Protein AF-A0A916C192-F1 (afdb_monomer_lite)

pLDDT: mean 82.51, std 23.06, range [23.23, 98.69]

Radius of gyration: 18.24 Å; chains: 1; bounding box: 46×50×48 Å

Foldseek 3Di:
DCPVVVVLCVLQVVQPDDDDDDDDDDDDDDDDADADDDPDPFDFSDKFWFKWKKKFKWWFQQVLVQVVCVLPLKHFDCDPRTKIKMWMKMWTADPNDIKIKTWIWTFIDNDPPDPHTAATETPAMEMCDPVVLVCCCPPVVARYDYWDWDFDLDAQTKTWTADPVGTAKIKTAFNPWDFPDKDKDKDKHKYWGDDPDSPSPDDTKIKIKMKIDTKGKTFGDPVGIDIDHHDDDPCCVSVSCVVRVIDTGMMITHRGMMMTIGGMD

Sequence (265 aa):
MPRAYQLCRLLLCHVARSQQVKVANSLNQDPTLDLPNPNVAAKFIVEVQPVKEVALVAEADLAYWQDRLKGARVFPYNQQGKAAIVISATDLRSLGRRTNEFTIGLVVCERPAADSPDAFYLVQAFNSSRLFAWIERIFFATPYSPGHICVDDRMPAQIQLADRAGTIFSVQMNTTATPTVSRDELWQGKIYLPRLTADSRKAQKYFVAKLGGRTDIYPYSPKNDTLQISARNGQPVFQWLLESKLVGKEWRVRSNAVHARSKSY

Secondary structure (DSSP, 8-state):
--HHHHHHHHHHHSS---------------SS-----------EEEEEEEEEEEEEEEEEEHHHHHHHTTTSSSEE--BTTEEEEEEEEEEEEETTEEEEEEEEEEEEESSTT-SS--EEEEEEEEES-HHHHHHIIIII---EEE-EEEEE-SSSPEEEEEETTEEEEEEE--TT---SEEEEEEEEEEEEPPPSS--TTSPPPEEEEEEEEEEEEEE--TTTSEEEE--BTTBHHHHHHHHTT-EEEEEEEEEEEEEEEEEE-

Structure (mmCIF, N/CA/C/O backbone):
data_AF-A0A916C192-F1
#
_entry.id   AF-A0A916C192-F1
#
loop_
_atom_site.group_PDB
_atom_site.id
_atom_site.type_symbol
_atom_site.label_atom_id
_atom_site.label_alt_id
_atom_site.label_comp_id
_atom_site.label_asym_id
_atom_site.label_entity_id
_atom_site.label_seq_id
_atom_site.pdbx_PDB_ins_code
_atom_site.Cartn_x
_atom_site.Cartn_y
_atom_site.Cartn_z
_atom_site.occupancy
_atom_site.B_iso_or_equiv
_atom_site.auth_seq_id
_atom_site.auth_comp_id
_atom_site.auth_asym_id
_atom_site.auth_atom_id
_atom_site.pdbx_PDB_model_num
ATOM 1 N N . MET A 1 1 ? 12.557 -27.270 -23.014 1.00 36.56 1 MET A N 1
ATOM 2 C CA . MET A 1 1 ? 12.214 -25.971 -22.384 1.00 36.56 1 MET A CA 1
ATOM 3 C C . MET A 1 1 ? 11.604 -24.868 -23.292 1.00 36.56 1 MET A C 1
ATOM 5 O O . MET A 1 1 ? 11.297 -23.823 -22.734 1.00 36.56 1 MET A O 1
ATOM 9 N N . PRO A 1 2 ? 11.300 -25.029 -24.607 1.00 32.06 2 PRO A N 1
ATOM 10 C CA . PRO A 1 2 ? 10.731 -23.921 -25.405 1.00 32.06 2 PRO A CA 1
ATOM 11 C C . PRO A 1 2 ? 9.190 -23.777 -25.352 1.00 32.06 2 PRO A C 1
ATOM 13 O O . PRO A 1 2 ? 8.663 -22.732 -25.726 1.00 32.06 2 PRO A O 1
ATOM 16 N N . ARG A 1 3 ? 8.437 -24.772 -24.847 1.00 26.92 3 ARG A N 1
ATOM 17 C CA . ARG A 1 3 ? 6.953 -24.733 -24.820 1.00 26.92 3 ARG A CA 1
ATOM 18 C C . ARG A 1 3 ? 6.351 -23.808 -23.747 1.00 26.92 3 ARG A C 1
ATOM 20 O O . ARG A 1 3 ? 5.316 -23.199 -23.993 1.00 26.92 3 ARG A O 1
ATOM 27 N N . ALA A 1 4 ? 7.017 -23.623 -22.602 1.00 29.52 4 ALA A N 1
ATOM 28 C CA . ALA A 1 4 ? 6.570 -22.675 -21.568 1.00 29.52 4 ALA A CA 1
ATOM 29 C C . ALA A 1 4 ? 6.722 -21.205 -22.016 1.00 29.52 4 ALA A C 1
ATOM 31 O O . ALA A 1 4 ? 5.919 -20.349 -21.651 1.00 29.52 4 ALA A O 1
ATOM 32 N N . TYR A 1 5 ? 7.710 -20.930 -22.875 1.00 28.00 5 TYR A N 1
ATOM 33 C CA . TYR A 1 5 ? 7.970 -19.598 -23.422 1.00 28.00 5 TYR A CA 1
ATOM 34 C C . TYR A 1 5 ? 6.882 -19.163 -24.420 1.00 28.00 5 TYR A C 1
ATOM 36 O O . TYR A 1 5 ? 6.477 -18.003 -24.419 1.00 28.00 5 TYR A O 1
ATOM 44 N N . GLN A 1 6 ? 6.349 -20.095 -25.224 1.00 26.34 6 GLN A N 1
ATOM 45 C CA . GLN A 1 6 ? 5.237 -19.815 -26.142 1.00 26.34 6 GLN A CA 1
ATOM 46 C C . GLN A 1 6 ? 3.892 -19.643 -25.424 1.00 26.34 6 GLN A C 1
ATOM 48 O O . GLN A 1 6 ? 3.121 -18.780 -25.833 1.00 26.34 6 GLN A O 1
ATOM 53 N N . LEU A 1 7 ? 3.630 -20.363 -24.324 1.00 27.09 7 LEU A N 1
ATOM 54 C CA . LEU A 1 7 ? 2.419 -20.139 -23.521 1.00 27.09 7 LEU A CA 1
ATOM 55 C C . LEU A 1 7 ? 2.438 -18.784 -22.795 1.00 27.09 7 LEU A C 1
ATOM 57 O O . LEU A 1 7 ? 1.425 -18.088 -22.799 1.00 27.09 7 LEU A O 1
ATOM 61 N N . CYS A 1 8 ? 3.584 -18.366 -22.238 1.00 27.28 8 CYS A N 1
ATOM 62 C CA . CYS A 1 8 ? 3.735 -17.019 -21.670 1.00 27.28 8 CYS A CA 1
ATOM 63 C C . CYS A 1 8 ? 3.556 -15.931 -22.737 1.00 27.28 8 CYS A C 1
ATOM 65 O O . CYS A 1 8 ? 2.885 -14.935 -22.485 1.00 27.28 8 CYS A O 1
ATOM 67 N N . ARG A 1 9 ? 4.088 -16.134 -23.952 1.00 25.95 9 ARG A N 1
ATOM 68 C CA . ARG A 1 9 ? 3.867 -15.211 -25.076 1.00 25.95 9 ARG A CA 1
ATOM 69 C C . ARG A 1 9 ? 2.411 -15.190 -25.538 1.00 25.95 9 ARG A C 1
ATOM 71 O O . ARG A 1 9 ? 1.916 -14.120 -25.840 1.00 25.95 9 ARG A O 1
ATOM 78 N N . LEU A 1 10 ? 1.702 -16.316 -25.567 1.00 26.48 10 LEU A N 1
ATOM 79 C CA . LEU A 1 10 ? 0.291 -16.361 -25.977 1.00 26.48 10 LEU A CA 1
ATOM 80 C C . LEU A 1 10 ? -0.644 -15.722 -24.937 1.00 26.48 10 LEU A C 1
ATOM 82 O O . LEU A 1 10 ? -1.574 -15.020 -25.323 1.00 26.48 10 LEU A O 1
ATOM 86 N N . LEU A 1 11 ? -0.346 -15.857 -23.640 1.00 28.64 11 LEU A N 1
ATOM 87 C CA . LEU A 1 11 ? -1.072 -15.167 -22.563 1.00 28.64 11 LEU A CA 1
ATOM 88 C C . LEU A 1 11 ? -0.772 -13.655 -22.498 1.00 28.64 11 LEU A C 1
ATOM 90 O O . LEU A 1 11 ? -1.641 -12.890 -22.092 1.00 28.64 11 LEU A O 1
ATOM 94 N N . LEU A 1 12 ? 0.414 -13.213 -22.941 1.00 28.27 12 LEU A N 1
ATOM 95 C CA . LEU A 1 12 ? 0.813 -11.794 -22.983 1.00 28.27 12 LEU A CA 1
ATOM 96 C C . LEU A 1 12 ? 0.564 -11.103 -24.343 1.00 28.27 12 LEU A C 1
ATOM 98 O O . LEU A 1 12 ? 0.486 -9.879 -24.389 1.00 28.27 12 LEU A O 1
ATOM 102 N N . CYS A 1 13 ? 0.416 -11.843 -25.450 1.00 23.72 13 CYS A N 1
ATOM 103 C CA . CYS A 1 13 ? 0.237 -11.281 -26.801 1.00 23.72 13 CYS A CA 1
ATOM 104 C C . CYS A 1 13 ? -1.210 -11.295 -27.324 1.00 23.72 13 CYS A C 1
ATOM 106 O O . CYS A 1 13 ? -1.461 -10.667 -28.348 1.00 23.72 13 CYS A O 1
ATOM 108 N N . HIS A 1 14 ? -2.173 -11.943 -26.659 1.00 23.64 14 HIS A N 1
ATOM 109 C CA . HIS A 1 14 ? -3.595 -11.874 -27.056 1.00 23.64 14 HIS A CA 1
ATOM 110 C C . HIS A 1 14 ? -4.401 -10.748 -26.379 1.00 23.64 14 HIS A C 1
ATOM 112 O O . HIS A 1 14 ? -5.594 -10.622 -26.629 1.00 23.64 14 HIS A O 1
ATOM 118 N N . VAL A 1 15 ? -3.758 -9.884 -25.585 1.00 27.84 15 VAL A N 1
ATOM 119 C CA . VAL A 1 15 ? -4.423 -8.798 -24.825 1.00 27.84 15 VAL A CA 1
ATOM 120 C C . VAL A 1 15 ? -4.201 -7.407 -25.450 1.00 27.84 15 VAL A C 1
ATOM 122 O O . VAL A 1 15 ? -4.614 -6.390 -24.911 1.00 27.84 15 VAL A O 1
ATOM 125 N N . ALA A 1 16 ? -3.605 -7.330 -26.642 1.00 25.06 16 ALA A N 1
ATOM 126 C CA . ALA A 1 16 ? -3.376 -6.064 -27.339 1.00 25.06 16 ALA A CA 1
ATOM 127 C C . ALA A 1 16 ? -4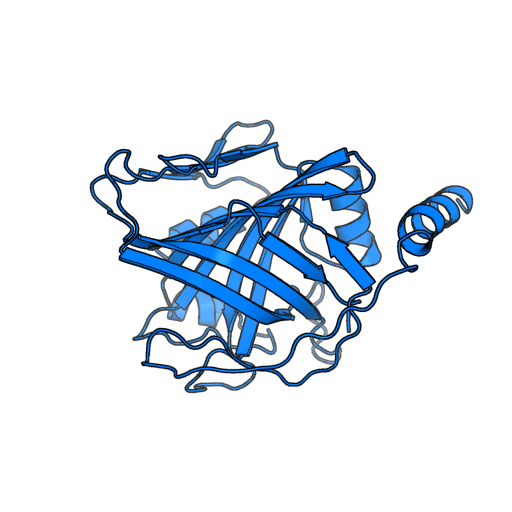.220 -5.944 -28.618 1.00 25.06 16 ALA A C 1
ATOM 129 O O . ALA A 1 16 ? -3.661 -5.888 -29.712 1.00 25.06 16 ALA A O 1
ATOM 130 N N . ARG A 1 17 ? -5.557 -5.887 -28.509 1.00 26.33 17 ARG A N 1
ATOM 131 C CA . ARG A 1 17 ? -6.423 -5.370 -29.589 1.00 26.33 17 ARG A CA 1
ATOM 132 C C . ARG A 1 17 ? -7.766 -4.835 -29.064 1.00 26.33 17 ARG A C 1
ATOM 134 O O . ARG A 1 17 ? -8.537 -5.580 -28.473 1.00 26.33 17 ARG A O 1
ATOM 141 N N . SER A 1 18 ? -8.041 -3.575 -29.432 1.00 23.23 18 SER A N 1
ATOM 142 C CA . SER A 1 18 ? -9.287 -2.794 -29.260 1.00 23.23 18 SER A CA 1
ATOM 143 C C . SER A 1 18 ? -9.544 -2.319 -27.812 1.00 23.23 18 SER A C 1
ATOM 145 O O . SER A 1 18 ? -9.363 -3.098 -26.895 1.00 23.23 18 SER A O 1
ATOM 147 N N . GLN A 1 19 ? -9.888 -1.067 -27.486 1.00 24.55 19 GLN A N 1
ATOM 148 C CA . GLN A 1 19 ? -10.481 0.056 -28.221 1.00 24.55 19 GLN A CA 1
ATOM 149 C C . GLN A 1 19 ? -9.965 1.398 -27.648 1.00 24.55 19 GLN A C 1
ATOM 151 O O . GLN A 1 19 ? -9.613 1.485 -26.476 1.00 24.55 19 GLN A O 1
ATOM 156 N N . GLN A 1 20 ? -9.916 2.445 -28.478 1.00 24.89 20 GLN A N 1
ATOM 157 C CA . GLN A 1 20 ? -9.688 3.835 -28.059 1.00 24.89 20 GLN A CA 1
ATOM 158 C C . GLN A 1 20 ? -11.032 4.513 -27.769 1.00 24.89 20 GLN A C 1
ATOM 160 O O . GLN A 1 20 ? -11.915 4.465 -28.621 1.00 24.89 20 GLN A O 1
ATOM 165 N N . VAL A 1 21 ? -11.148 5.233 -26.650 1.00 26.98 21 VAL A N 1
ATOM 166 C CA . VAL A 1 21 ? -12.161 6.286 -26.469 1.00 26.98 21 VAL A CA 1
ATOM 167 C C . VAL A 1 21 ? -11.485 7.513 -25.852 1.00 26.98 21 VAL A C 1
ATOM 169 O O . VAL A 1 21 ? -10.816 7.419 -24.826 1.00 26.98 21 VAL A O 1
ATOM 172 N N . LYS A 1 22 ? -11.617 8.658 -26.534 1.00 30.67 22 LYS A N 1
ATOM 173 C CA . LYS A 1 22 ? -11.206 9.995 -26.077 1.00 30.67 22 LYS A CA 1
ATOM 174 C C . LYS A 1 22 ? -12.264 10.549 -25.125 1.00 30.67 22 LYS A C 1
ATOM 176 O O . LYS A 1 22 ? -13.432 10.548 -25.498 1.00 30.67 22 LYS A O 1
ATOM 181 N N . VAL A 1 23 ? -11.858 11.136 -23.998 1.00 27.83 23 VAL A N 1
ATOM 182 C CA . VAL A 1 23 ? -12.689 12.099 -23.254 1.00 27.83 23 VAL A CA 1
ATOM 183 C C . VAL A 1 23 ? -11.811 13.257 -22.773 1.00 27.83 23 VAL A C 1
ATOM 185 O O . VAL A 1 23 ? -10.678 13.044 -22.347 1.00 27.83 23 VAL A O 1
ATOM 188 N N . ALA A 1 24 ? -12.327 14.477 -22.939 1.00 26.44 24 ALA A N 1
ATOM 189 C CA . ALA A 1 24 ? -11.680 15.758 -22.674 1.00 26.44 24 ALA A CA 1
ATOM 190 C C . ALA A 1 24 ? -12.107 16.371 -21.322 1.00 26.44 24 ALA A C 1
ATOM 192 O O . ALA A 1 24 ? -13.148 16.024 -20.771 1.00 26.44 24 ALA A O 1
ATOM 193 N N . ASN A 1 25 ? -11.264 17.289 -20.840 1.00 31.25 25 ASN A N 1
ATOM 194 C CA . ASN A 1 25 ? -11.232 17.977 -19.539 1.00 31.25 25 ASN A CA 1
ATOM 195 C C . ASN A 1 25 ? -12.465 18.826 -19.163 1.00 31.25 25 ASN A C 1
ATOM 197 O O . ASN A 1 25 ? -13.019 19.517 -2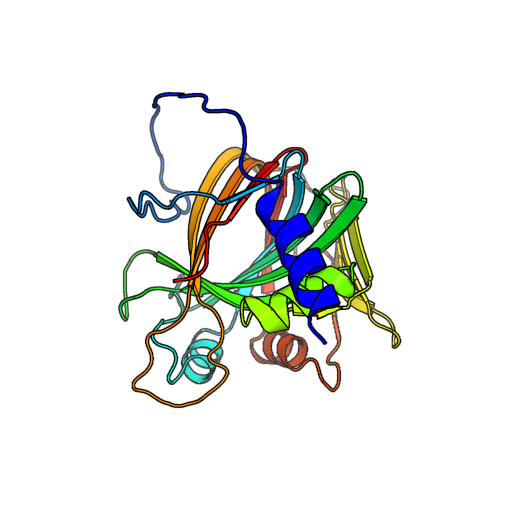0.013 1.00 31.25 25 ASN A O 1
ATOM 201 N N . SER A 1 26 ? -12.752 18.954 -17.857 1.00 30.38 26 SER A N 1
ATOM 202 C CA . SER A 1 26 ? -12.427 20.138 -17.012 1.00 30.38 26 SER A CA 1
ATOM 203 C C . SER A 1 26 ? -13.267 20.171 -15.718 1.00 30.38 26 SER A C 1
ATOM 205 O O . SER A 1 26 ? -14.437 19.807 -15.772 1.00 30.38 26 SER A O 1
ATOM 207 N N . LEU A 1 27 ? -12.6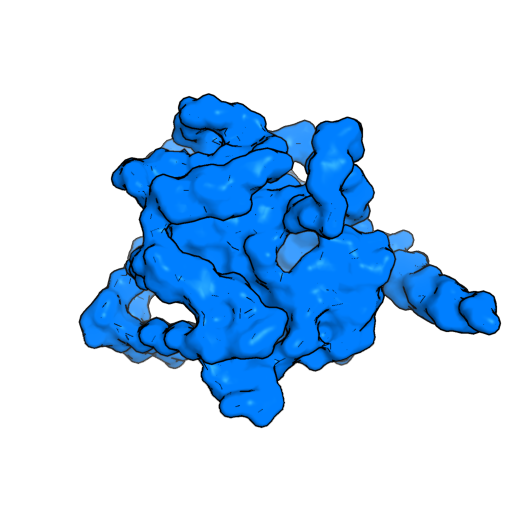79 20.603 -14.583 1.00 29.78 27 LEU A N 1
ATOM 208 C CA . LEU A 1 27 ? -13.206 21.622 -13.639 1.00 29.78 27 LEU A CA 1
ATOM 209 C C . LEU A 1 27 ? -12.435 21.656 -12.291 1.00 29.78 27 LEU A C 1
ATOM 211 O O . LEU A 1 27 ? -12.241 20.627 -11.657 1.00 29.78 27 LEU A O 1
ATOM 215 N N . ASN A 1 28 ? -12.027 22.881 -11.919 1.00 31.45 28 ASN A N 1
ATOM 216 C CA . ASN A 1 28 ? -11.707 23.503 -10.614 1.00 31.45 28 ASN A CA 1
ATOM 217 C C . ASN A 1 28 ? -11.227 22.645 -9.421 1.00 31.45 28 ASN A C 1
ATOM 219 O O . ASN A 1 28 ? -11.969 21.820 -8.897 1.00 31.45 28 ASN A O 1
ATOM 223 N N . GLN A 1 29 ? -10.021 22.955 -8.917 1.00 33.81 29 GLN A N 1
ATOM 224 C CA . GLN A 1 29 ? -9.380 22.299 -7.770 1.00 33.81 29 GLN A CA 1
ATOM 225 C C . GLN A 1 29 ? -9.192 23.239 -6.567 1.00 33.81 29 GLN A C 1
ATOM 227 O O . GLN A 1 29 ? -8.770 24.385 -6.713 1.00 33.81 29 GLN A O 1
ATOM 232 N N . ASP A 1 30 ? -9.487 22.679 -5.394 1.00 32.62 30 ASP A N 1
ATOM 233 C CA . ASP A 1 30 ? -9.289 23.172 -4.023 1.00 32.62 30 ASP A CA 1
ATOM 234 C C . ASP A 1 30 ? -8.301 22.183 -3.336 1.00 32.62 30 ASP A C 1
ATOM 236 O O . ASP A 1 30 ? -8.321 20.992 -3.681 1.00 32.62 30 ASP A O 1
ATOM 240 N N . PRO A 1 31 ? -7.398 22.583 -2.416 1.00 41.84 31 PRO A N 1
ATOM 241 C CA . PRO A 1 31 ? -6.171 21.837 -2.149 1.00 41.84 31 PRO A CA 1
ATOM 242 C C . PRO A 1 31 ? -6.386 20.699 -1.137 1.00 41.84 31 PRO A C 1
ATOM 244 O O . PRO A 1 31 ? -6.351 20.899 0.074 1.00 41.84 31 PRO A O 1
ATOM 247 N N . THR A 1 32 ? -6.544 19.467 -1.632 1.00 36.00 32 THR A N 1
ATOM 248 C CA . THR A 1 32 ? -6.409 18.226 -0.843 1.00 36.00 32 THR A CA 1
ATOM 249 C C . THR A 1 32 ? -5.665 17.158 -1.652 1.00 36.00 32 THR A C 1
ATOM 251 O O . THR A 1 32 ? -6.257 16.509 -2.508 1.00 36.00 32 THR A O 1
ATOM 254 N N . LEU A 1 33 ? -4.363 16.988 -1.362 1.00 41.69 33 LEU A N 1
ATOM 255 C CA . LEU A 1 33 ? -3.445 15.993 -1.950 1.00 41.69 33 LEU A CA 1
ATOM 256 C C . LEU A 1 33 ? -3.667 15.767 -3.457 1.00 41.69 33 LEU A C 1
ATOM 258 O O . LEU A 1 33 ? -4.094 14.692 -3.883 1.00 41.69 33 LEU A O 1
ATOM 262 N N . ASP A 1 34 ? -3.345 16.786 -4.255 1.00 39.81 34 ASP A N 1
ATOM 263 C CA . ASP A 1 34 ? -3.154 16.615 -5.692 1.00 39.81 34 ASP A CA 1
ATOM 264 C C . ASP A 1 34 ? -1.997 15.644 -5.920 1.00 39.81 34 ASP A C 1
ATOM 266 O O . ASP A 1 34 ? -0.826 15.929 -5.656 1.00 39.81 34 ASP A O 1
ATOM 270 N N . LEU A 1 35 ? -2.354 14.445 -6.369 1.00 46.50 35 LEU A N 1
ATOM 271 C CA . LEU A 1 35 ? -1.389 13.460 -6.817 1.00 46.50 35 LEU A CA 1
ATOM 272 C C . LEU A 1 35 ? -0.698 13.992 -8.088 1.00 46.50 35 LEU A C 1
ATOM 274 O O . LEU A 1 35 ? -1.345 14.647 -8.908 1.00 46.50 35 LEU A O 1
ATOM 278 N N . PRO A 1 36 ? 0.602 13.718 -8.277 1.00 44.38 36 PRO A N 1
ATOM 279 C CA . PRO A 1 36 ? 1.382 14.262 -9.384 1.00 44.38 36 PRO A CA 1
ATOM 280 C C . PRO A 1 36 ? 0.758 13.946 -10.740 1.00 44.38 36 PRO A C 1
ATOM 282 O O . PRO A 1 36 ? 0.280 12.838 -10.979 1.00 44.38 36 PRO A O 1
ATOM 285 N N . ASN A 1 37 ? 0.858 14.908 -11.657 1.00 51.78 37 ASN A N 1
ATOM 286 C CA . ASN A 1 37 ? 0.567 14.734 -13.075 1.00 51.78 37 ASN A CA 1
ATOM 287 C C . ASN A 1 37 ? 1.882 14.546 -13.858 1.00 51.78 37 ASN A C 1
ATOM 289 O O . ASN A 1 37 ? 2.487 15.538 -14.277 1.00 51.78 37 ASN A O 1
ATOM 293 N N . PRO A 1 38 ? 2.372 13.310 -14.087 1.00 49.06 38 PRO A N 1
ATOM 294 C CA . PRO A 1 38 ? 3.482 13.094 -14.989 1.00 49.06 38 PRO A CA 1
ATOM 295 C C . PRO A 1 38 ? 2.921 12.865 -16.390 1.00 49.06 38 PRO A C 1
ATOM 297 O O . PRO A 1 38 ? 2.367 11.810 -16.711 1.00 49.06 38 PRO A O 1
ATOM 300 N N . ASN A 1 39 ? 3.134 13.861 -17.244 1.00 49.44 39 ASN A N 1
ATOM 301 C CA . ASN A 1 39 ? 2.879 13.867 -18.682 1.00 49.44 39 ASN A CA 1
ATOM 302 C C . ASN A 1 39 ? 3.821 12.884 -19.426 1.00 49.44 39 ASN A C 1
ATOM 304 O O . ASN A 1 39 ? 4.538 13.241 -20.357 1.00 49.44 39 ASN A O 1
ATOM 308 N N . VAL A 1 40 ? 3.880 11.629 -18.976 1.00 56.00 40 VAL A N 1
ATOM 309 C CA . VAL A 1 40 ? 4.509 10.522 -19.690 1.00 56.00 40 VAL A CA 1
ATOM 310 C C . VAL A 1 40 ? 3.396 9.858 -20.482 1.00 56.00 40 VAL A C 1
ATOM 312 O O . VAL A 1 40 ? 2.536 9.192 -19.907 1.00 56.00 40 VAL A O 1
ATOM 315 N N . ALA A 1 41 ? 3.417 10.014 -21.806 1.00 70.94 41 ALA A N 1
ATOM 316 C CA . ALA A 1 41 ? 2.552 9.274 -22.722 1.00 70.94 41 ALA A CA 1
ATOM 317 C C . ALA A 1 41 ? 2.956 7.784 -22.747 1.00 70.94 41 ALA A C 1
ATOM 319 O O . ALA A 1 41 ? 3.467 7.259 -23.737 1.00 70.94 41 ALA A O 1
ATOM 320 N N . ALA A 1 42 ? 2.798 7.094 -21.618 1.00 82.75 42 ALA A N 1
ATOM 321 C CA . ALA A 1 42 ? 3.059 5.675 -21.508 1.00 82.75 42 ALA A CA 1
ATOM 322 C C . ALA A 1 42 ? 1.934 4.909 -22.206 1.00 82.75 42 ALA A C 1
ATOM 324 O O . ALA A 1 42 ? 0.753 5.084 -21.911 1.00 82.75 42 ALA A O 1
ATOM 325 N N . LYS A 1 43 ? 2.299 4.005 -23.117 1.00 89.19 43 LYS A N 1
ATOM 326 C CA . LYS A 1 43 ? 1.338 3.056 -23.676 1.00 89.19 43 LYS A CA 1
ATOM 327 C C . LYS A 1 43 ? 1.002 2.002 -22.620 1.00 89.19 43 LYS A C 1
ATOM 329 O O . LYS A 1 43 ? 1.868 1.206 -22.244 1.00 89.19 43 LYS A O 1
ATOM 334 N N . PHE A 1 44 ? -0.251 1.978 -22.178 1.00 87.81 44 PHE A N 1
ATOM 335 C CA . PHE A 1 44 ? -0.781 0.903 -21.346 1.00 87.81 44 PHE A CA 1
ATOM 336 C C . PHE A 1 44 ? -0.954 -0.356 -22.197 1.00 87.81 44 PHE A C 1
ATOM 338 O O . PHE A 1 44 ? -1.552 -0.321 -23.272 1.00 87.81 44 PHE A O 1
ATOM 345 N N . ILE A 1 45 ? -0.346 -1.452 -21.750 1.00 87.56 45 ILE A N 1
ATOM 346 C CA . ILE A 1 45 ? -0.379 -2.750 -22.446 1.00 87.56 45 ILE A CA 1
ATOM 347 C C . ILE A 1 45 ? -1.352 -3.724 -21.784 1.00 87.56 45 ILE A C 1
ATOM 349 O O . ILE A 1 45 ? -1.702 -4.736 -22.381 1.00 87.56 45 ILE A O 1
ATOM 353 N N . VAL A 1 46 ? -1.764 -3.411 -20.557 1.00 86.75 46 VAL A N 1
ATOM 354 C CA . VAL A 1 46 ? -2.780 -4.120 -19.792 1.00 86.75 46 VAL A CA 1
ATOM 355 C C . VAL A 1 46 ? -3.718 -3.069 -19.223 1.00 86.75 46 VAL A C 1
ATOM 357 O O . VAL A 1 46 ? -3.259 -2.107 -18.608 1.00 86.75 46 VAL A O 1
ATOM 360 N N . GLU A 1 47 ? -5.013 -3.269 -19.418 1.00 90.62 47 GLU A N 1
ATOM 361 C CA . GLU A 1 47 ? -6.082 -2.526 -18.762 1.00 90.62 47 GLU A CA 1
ATOM 362 C C . GLU A 1 47 ? -7.123 -3.540 -18.284 1.00 90.62 47 GLU A C 1
ATOM 364 O O . GLU A 1 47 ? -7.452 -4.486 -19.003 1.00 90.62 47 GLU A O 1
ATOM 369 N N . VAL A 1 48 ? -7.582 -3.384 -17.047 1.00 90.19 48 VAL A N 1
ATOM 370 C CA . VAL A 1 48 ? -8.549 -4.267 -16.404 1.00 90.19 48 VAL A CA 1
ATOM 371 C C . VAL A 1 48 ? -9.662 -3.419 -15.810 1.00 90.19 48 VAL A C 1
ATOM 373 O O . VAL A 1 48 ? -9.407 -2.444 -15.103 1.00 90.19 48 VAL A O 1
ATOM 376 N N . GLN A 1 49 ? -10.894 -3.818 -16.108 1.00 92.75 49 GLN A N 1
ATOM 377 C CA . GLN A 1 49 ? -12.118 -3.258 -15.557 1.00 92.75 49 GLN A CA 1
ATOM 378 C C . GLN A 1 49 ? -13.250 -4.304 -15.642 1.00 92.75 49 GLN A C 1
ATOM 380 O O . GLN A 1 49 ? -13.270 -5.093 -16.593 1.00 92.75 49 GLN A O 1
ATOM 385 N N . PRO A 1 50 ? -14.187 -4.331 -14.680 1.00 94.31 50 PRO A N 1
ATOM 386 C CA . PRO A 1 50 ? -14.171 -3.541 -13.450 1.00 94.31 50 PRO A CA 1
ATOM 387 C C . PRO A 1 50 ? -13.135 -4.074 -12.445 1.00 94.31 50 PRO A C 1
ATOM 389 O O . PRO A 1 50 ? -12.834 -5.272 -12.419 1.00 94.31 50 PRO A O 1
ATOM 392 N N . VAL A 1 51 ? -12.603 -3.182 -11.612 1.00 95.00 51 VAL A N 1
ATOM 393 C CA . VAL A 1 51 ? -11.750 -3.512 -10.462 1.00 95.00 51 VAL A CA 1
ATOM 394 C C . VAL A 1 51 ? -12.416 -2.998 -9.197 1.00 95.00 51 VAL A C 1
ATOM 396 O O . VAL A 1 51 ? -12.800 -1.834 -9.132 1.00 95.00 51 VAL A O 1
ATOM 399 N N . LYS A 1 52 ? -12.534 -3.851 -8.184 1.00 97.75 52 LYS A N 1
ATOM 400 C CA . LYS A 1 52 ? -12.842 -3.398 -6.826 1.00 97.75 52 LYS A CA 1
ATOM 401 C C . LYS A 1 52 ? -11.538 -3.166 -6.095 1.00 97.75 52 LYS A C 1
ATOM 403 O O . LYS A 1 52 ? -10.634 -3.993 -6.200 1.00 97.75 52 LYS A O 1
ATOM 408 N N . GLU A 1 53 ? -11.448 -2.088 -5.344 1.00 97.94 53 GLU A N 1
ATOM 409 C CA . GLU A 1 53 ? -10.291 -1.765 -4.527 1.00 97.94 53 GLU A CA 1
ATOM 410 C C . GLU A 1 53 ? -10.730 -1.296 -3.145 1.00 97.94 53 GLU A C 1
ATOM 412 O O . GLU A 1 53 ? -11.631 -0.467 -3.004 1.00 97.94 53 GLU A O 1
ATOM 417 N N . VAL A 1 54 ? -10.020 -1.793 -2.138 1.00 98.56 54 VAL A N 1
ATOM 418 C CA . VAL A 1 54 ? -9.976 -1.200 -0.807 1.00 98.56 54 VAL A CA 1
ATOM 419 C C . VAL A 1 54 ? -8.525 -0.860 -0.515 1.00 98.56 54 VAL A C 1
ATOM 421 O O . VAL A 1 54 ? -7.650 -1.722 -0.615 1.00 98.56 54 VAL A O 1
ATOM 424 N N . ALA A 1 55 ? -8.265 0.391 -0.154 1.00 98.50 55 ALA A N 1
ATOM 425 C CA . ALA A 1 55 ? -6.942 0.856 0.220 1.00 98.50 55 ALA A CA 1
ATOM 426 C C . ALA A 1 55 ? -6.961 1.539 1.587 1.00 98.50 55 ALA A C 1
ATOM 428 O O . ALA A 1 55 ? -7.871 2.302 1.904 1.00 98.50 55 ALA A O 1
ATOM 429 N N . LEU A 1 56 ? -5.917 1.285 2.370 1.00 98.56 56 LEU A N 1
ATOM 430 C CA . LEU A 1 56 ? -5.570 2.029 3.570 1.00 98.56 56 LEU A CA 1
ATOM 431 C C . LEU A 1 56 ? -4.391 2.945 3.238 1.00 98.56 56 LEU A C 1
ATOM 433 O O . LEU A 1 56 ? -3.294 2.470 2.929 1.00 98.56 56 LEU A O 1
ATOM 437 N N . VAL A 1 57 ? -4.606 4.254 3.332 1.00 98.25 57 VAL A N 1
ATOM 438 C CA . VAL A 1 57 ? -3.520 5.233 3.384 1.00 98.25 57 VAL A CA 1
ATOM 439 C C . VAL A 1 57 ? -3.076 5.343 4.837 1.00 98.25 57 VAL A C 1
ATOM 441 O O . VAL A 1 57 ? -3.896 5.470 5.749 1.00 98.25 57 VAL A O 1
ATOM 444 N N . ALA A 1 58 ? -1.773 5.273 5.057 1.00 98.12 58 ALA A N 1
ATOM 445 C CA . ALA A 1 58 ? -1.163 5.237 6.371 1.00 98.12 58 ALA A CA 1
ATOM 446 C C . ALA A 1 58 ? 0.087 6.118 6.424 1.00 98.12 58 ALA A C 1
ATOM 448 O O . ALA A 1 58 ? 0.738 6.385 5.415 1.00 98.12 58 ALA A O 1
ATOM 449 N N . GLU A 1 59 ? 0.439 6.538 7.630 1.00 98.38 59 GLU A N 1
ATOM 450 C CA . GLU A 1 59 ? 1.683 7.232 7.940 1.00 98.38 59 GLU A CA 1
ATOM 451 C C . GLU A 1 59 ? 2.655 6.290 8.649 1.00 98.38 59 GLU A C 1
ATOM 453 O O . GLU A 1 59 ? 2.253 5.367 9.361 1.00 98.38 59 GLU A O 1
ATOM 458 N N . ALA A 1 60 ? 3.947 6.540 8.469 1.00 98.56 60 ALA A N 1
ATOM 459 C CA . ALA A 1 60 ? 5.026 5.794 9.099 1.00 98.56 60 ALA A CA 1
ATOM 460 C C . ALA A 1 60 ? 6.225 6.698 9.427 1.00 98.56 60 ALA A C 1
ATOM 462 O O . ALA A 1 60 ? 6.295 7.866 9.028 1.00 98.56 60 ALA A O 1
ATOM 463 N N . ASP A 1 61 ? 7.183 6.153 10.171 1.00 98.69 61 ASP A N 1
ATOM 464 C CA . ASP A 1 61 ? 8.429 6.818 10.537 1.00 98.69 61 ASP A CA 1
ATOM 465 C C . ASP A 1 61 ? 9.275 7.152 9.298 1.00 98.69 61 ASP A C 1
ATOM 467 O O . ASP A 1 61 ? 9.732 6.270 8.569 1.00 98.69 61 ASP A O 1
ATOM 471 N N . LEU A 1 62 ? 9.477 8.448 9.051 1.00 98.19 62 LEU A N 1
ATOM 472 C CA . LEU A 1 62 ? 10.197 8.923 7.874 1.00 98.19 62 LEU A CA 1
ATOM 473 C C . LEU A 1 62 ? 11.667 8.484 7.873 1.00 98.19 62 LEU A C 1
ATOM 475 O O . LEU A 1 62 ? 12.169 8.050 6.836 1.00 98.19 62 LEU A O 1
ATOM 479 N N . ALA A 1 63 ? 12.350 8.572 9.017 1.00 98.25 63 ALA A N 1
ATOM 480 C CA . ALA A 1 63 ? 13.772 8.258 9.123 1.00 98.25 63 ALA A CA 1
ATOM 481 C C . ALA A 1 63 ? 14.034 6.768 8.861 1.00 98.25 63 ALA A C 1
ATOM 483 O O . ALA A 1 63 ? 14.979 6.421 8.149 1.00 98.25 63 ALA A O 1
ATOM 484 N N . TYR A 1 64 ? 13.151 5.895 9.352 1.00 98.44 64 TYR A N 1
ATOM 485 C CA . TYR A 1 64 ? 13.181 4.464 9.060 1.00 98.44 64 TYR A CA 1
ATOM 486 C C . TYR A 1 64 ? 13.139 4.195 7.550 1.00 98.44 64 TYR A C 1
ATOM 488 O O . TYR A 1 64 ? 13.963 3.450 7.015 1.00 98.44 64 TYR A O 1
ATOM 496 N N . TRP A 1 65 ? 12.203 4.826 6.833 1.00 97.81 65 TRP A N 1
ATOM 497 C CA . TRP A 1 65 ? 12.066 4.625 5.388 1.00 97.81 65 TRP A CA 1
ATOM 498 C C . TRP A 1 65 ? 13.180 5.285 4.576 1.00 97.81 65 TRP A C 1
ATOM 500 O O . TRP A 1 65 ? 13.571 4.745 3.541 1.00 97.81 65 TRP A O 1
ATOM 510 N N . GLN A 1 66 ? 13.736 6.404 5.044 1.00 97.06 66 GLN A N 1
ATOM 511 C CA . GLN A 1 66 ? 14.924 7.012 4.441 1.00 97.06 66 GLN A CA 1
ATOM 512 C C . GLN A 1 66 ? 16.129 6.077 4.538 1.00 97.06 66 GLN A C 1
ATOM 514 O O . GLN A 1 66 ? 16.834 5.894 3.547 1.00 97.06 66 GLN A O 1
ATOM 519 N N . ASP A 1 67 ? 16.341 5.451 5.698 1.00 96.75 67 ASP A N 1
ATOM 520 C CA . ASP A 1 67 ? 17.394 4.454 5.882 1.00 96.75 67 ASP A CA 1
ATOM 521 C C . ASP A 1 67 ? 17.175 3.227 4.986 1.00 96.75 67 ASP A C 1
ATOM 523 O O . ASP A 1 67 ? 18.081 2.816 4.261 1.00 96.75 67 ASP A O 1
ATOM 527 N N . ARG A 1 68 ? 15.944 2.702 4.939 1.00 94.88 68 ARG A N 1
ATOM 528 C CA . ARG A 1 68 ? 15.583 1.552 4.092 1.00 94.88 68 ARG A CA 1
ATOM 529 C C . ARG A 1 68 ? 15.755 1.808 2.600 1.00 94.88 68 ARG A C 1
ATOM 531 O O . ARG A 1 68 ? 16.112 0.884 1.871 1.00 94.88 68 ARG A O 1
ATOM 538 N N . LEU A 1 69 ? 15.493 3.029 2.140 1.00 93.56 69 LEU A N 1
ATOM 539 C CA . LEU A 1 69 ? 15.690 3.419 0.746 1.00 93.56 69 LEU A CA 1
ATOM 540 C C . LEU A 1 69 ? 17.114 3.904 0.443 1.00 93.56 69 LEU A C 1
ATOM 542 O O . LEU A 1 69 ? 17.373 4.322 -0.687 1.00 93.56 69 LEU A O 1
ATOM 546 N N . LYS A 1 70 ? 18.076 3.806 1.374 1.00 90.69 70 LYS A N 1
ATOM 547 C CA . LYS A 1 70 ? 19.485 4.091 1.060 1.00 90.69 70 LYS A CA 1
ATOM 548 C C . LYS A 1 70 ? 19.946 3.238 -0.125 1.00 90.69 70 LYS A C 1
ATOM 550 O O . LYS A 1 70 ? 19.894 2.012 -0.105 1.00 90.69 70 LYS A O 1
ATOM 555 N N . GLY A 1 71 ? 20.405 3.904 -1.182 1.00 85.69 71 GLY A N 1
ATOM 556 C CA . GLY A 1 71 ? 20.847 3.258 -2.422 1.00 85.69 71 GLY A CA 1
ATOM 557 C C . GLY A 1 71 ? 19.733 2.967 -3.436 1.00 85.69 71 GLY A C 1
ATOM 558 O O . GLY A 1 71 ? 20.035 2.594 -4.577 1.00 85.69 71 GLY A O 1
ATOM 559 N N . ALA A 1 72 ? 18.465 3.185 -3.075 1.00 86.81 72 ALA A N 1
ATOM 560 C CA . ALA A 1 72 ? 17.412 3.405 -4.055 1.00 86.81 72 ALA A CA 1
ATOM 561 C C . ALA A 1 72 ? 17.602 4.797 -4.682 1.00 86.81 72 ALA A C 1
ATOM 563 O O . ALA A 1 72 ? 18.088 5.727 -4.043 1.00 86.81 72 ALA A O 1
ATOM 564 N N . ARG A 1 73 ? 17.238 4.955 -5.958 1.00 89.56 73 ARG A N 1
ATOM 565 C CA . ARG A 1 73 ? 17.298 6.257 -6.656 1.00 89.56 73 ARG A CA 1
ATOM 566 C C . ARG A 1 73 ? 15.998 7.056 -6.495 1.00 89.56 73 ARG A C 1
ATOM 568 O O . ARG A 1 73 ? 15.572 7.728 -7.426 1.00 89.56 73 ARG A O 1
ATOM 575 N N . VAL A 1 74 ? 15.346 6.890 -5.350 1.00 93.31 74 VAL A N 1
ATOM 576 C CA . VAL A 1 74 ? 14.087 7.531 -4.966 1.00 93.31 74 VAL A CA 1
ATOM 577 C C . VAL A 1 74 ? 14.135 7.838 -3.477 1.00 93.31 74 VAL A C 1
ATOM 579 O O . VAL A 1 74 ? 14.832 7.157 -2.724 1.00 93.31 74 VAL A O 1
ATOM 582 N N . PHE A 1 75 ? 13.383 8.846 -3.058 1.00 95.69 75 PHE A N 1
ATOM 583 C CA . PHE A 1 75 ? 13.393 9.359 -1.692 1.00 95.69 75 PHE A CA 1
ATOM 584 C C . PHE A 1 75 ? 11.976 9.291 -1.124 1.00 95.69 75 PHE A C 1
ATOM 586 O O . PHE A 1 75 ? 11.053 9.662 -1.846 1.00 95.69 75 PHE A O 1
ATOM 593 N N . PRO A 1 76 ? 11.758 8.837 0.124 1.00 96.31 76 PRO A N 1
ATOM 594 C CA . PRO A 1 76 ? 10.434 8.924 0.736 1.00 96.31 76 PRO A CA 1
ATOM 595 C C . PRO A 1 76 ? 9.912 10.364 0.687 1.00 96.31 76 PRO A C 1
ATOM 597 O O . PRO A 1 76 ? 10.647 11.292 1.036 1.00 96.31 76 PRO A O 1
ATOM 600 N N . TYR A 1 77 ? 8.660 10.546 0.267 1.00 94.75 77 TYR A N 1
ATOM 601 C CA . TYR A 1 77 ? 8.018 11.856 0.335 1.00 94.75 77 TYR A CA 1
ATOM 602 C C . TYR A 1 77 ? 7.820 12.248 1.802 1.00 94.75 77 TYR A C 1
ATOM 604 O O . TYR A 1 77 ? 7.334 11.449 2.606 1.00 94.75 77 TYR A O 1
ATOM 612 N N . ASN A 1 78 ? 8.221 13.471 2.149 1.00 95.69 78 ASN A N 1
ATOM 613 C CA . ASN A 1 78 ? 8.087 14.001 3.497 1.00 95.69 78 ASN A CA 1
ATOM 614 C C . ASN A 1 78 ? 6.719 14.669 3.661 1.00 95.69 78 ASN A C 1
ATOM 616 O O . ASN A 1 78 ? 6.569 15.873 3.455 1.00 95.69 78 ASN A O 1
ATOM 620 N N . GLN A 1 79 ? 5.725 13.888 4.069 1.00 92.38 79 GLN A N 1
ATOM 621 C CA . GLN A 1 79 ? 4.411 14.406 4.408 1.00 92.38 79 GLN A CA 1
ATOM 622 C C . GLN A 1 79 ? 4.408 14.825 5.880 1.00 92.38 79 GLN A C 1
ATOM 624 O O . GLN A 1 79 ? 4.179 14.009 6.769 1.00 92.38 79 GLN A O 1
ATOM 629 N N . GLN A 1 80 ? 4.704 16.102 6.144 1.00 94.31 80 GLN A N 1
ATOM 630 C CA . GLN A 1 80 ? 4.661 16.693 7.494 1.00 94.31 80 GLN A CA 1
ATOM 631 C C . GLN A 1 80 ? 5.502 15.926 8.540 1.00 94.31 80 GLN A C 1
ATOM 633 O O . GLN A 1 80 ? 5.085 15.706 9.675 1.00 94.31 80 GLN A O 1
ATOM 638 N N . GLY A 1 81 ? 6.701 15.489 8.159 1.00 96.12 81 GLY A N 1
ATOM 639 C CA . GLY A 1 81 ? 7.609 14.717 9.012 1.00 96.12 81 GLY A CA 1
ATOM 640 C C . GLY A 1 81 ? 7.343 13.209 9.024 1.00 96.12 81 GLY A C 1
ATOM 641 O O . GLY A 1 81 ? 7.984 12.488 9.792 1.00 96.12 81 GLY A O 1
ATOM 642 N N . LYS A 1 82 ? 6.415 12.712 8.198 1.00 97.75 82 LYS A N 1
ATOM 643 C CA . LYS A 1 82 ? 6.063 11.292 8.077 1.00 97.75 82 LYS A CA 1
ATOM 644 C C . LYS A 1 82 ? 6.277 10.780 6.659 1.00 97.75 82 LYS A C 1
ATOM 646 O O . LYS A 1 82 ? 6.179 11.523 5.687 1.00 97.75 82 LYS A O 1
ATOM 651 N N . ALA A 1 83 ? 6.560 9.486 6.557 1.00 97.44 83 ALA A N 1
ATOM 652 C CA . ALA A 1 83 ? 6.455 8.763 5.300 1.00 97.44 83 ALA A CA 1
ATOM 653 C C . ALA A 1 83 ? 4.991 8.373 5.065 1.00 97.44 83 ALA A C 1
ATOM 655 O O . ALA A 1 83 ? 4.311 7.962 6.005 1.00 97.44 83 ALA A O 1
ATOM 656 N N . ALA A 1 84 ? 4.528 8.456 3.820 1.00 96.94 84 ALA A N 1
ATOM 657 C CA . ALA A 1 84 ? 3.186 8.030 3.436 1.00 96.94 84 ALA A CA 1
ATOM 658 C C . ALA A 1 84 ? 3.221 6.661 2.748 1.00 96.94 84 ALA A C 1
ATOM 660 O O . ALA A 1 84 ? 3.986 6.438 1.807 1.00 96.94 84 ALA A O 1
ATOM 661 N N . ILE A 1 85 ? 2.385 5.741 3.218 1.00 97.94 85 ILE A N 1
ATOM 662 C CA . ILE A 1 85 ? 2.272 4.367 2.728 1.00 97.94 85 ILE A CA 1
ATOM 663 C C . ILE A 1 85 ? 0.844 4.131 2.254 1.00 97.94 85 ILE A C 1
ATOM 665 O O . ILE A 1 85 ? -0.115 4.535 2.905 1.00 97.94 85 ILE A O 1
ATOM 669 N N . VAL A 1 86 ? 0.705 3.433 1.135 1.00 98.06 86 VAL A N 1
ATOM 670 C CA . VAL A 1 86 ? -0.576 2.950 0.626 1.00 98.06 86 VAL A CA 1
ATOM 671 C C . VAL A 1 86 ? -0.550 1.430 0.642 1.00 98.06 86 VAL A C 1
ATOM 673 O O . VAL A 1 86 ? 0.288 0.804 -0.009 1.00 98.06 86 VAL A O 1
ATOM 676 N N . ILE A 1 87 ? -1.470 0.840 1.398 1.00 98.31 87 ILE A N 1
ATOM 677 C CA . ILE A 1 87 ? -1.720 -0.598 1.409 1.00 98.31 87 ILE A CA 1
ATOM 678 C C . ILE A 1 87 ? -3.027 -0.819 0.665 1.00 98.31 87 ILE A C 1
ATOM 680 O O . ILE A 1 87 ? -4.088 -0.481 1.177 1.00 98.31 87 ILE A O 1
ATOM 684 N N . SER A 1 88 ? -2.950 -1.352 -0.548 1.00 98.06 88 SER A N 1
ATOM 685 C CA . SER A 1 88 ? -4.114 -1.539 -1.414 1.00 98.06 88 SER A CA 1
ATOM 686 C C . SER A 1 88 ? -4.334 -3.013 -1.690 1.00 98.06 88 SER A C 1
ATOM 688 O O . SER A 1 88 ? -3.380 -3.754 -1.941 1.00 98.06 88 SER A O 1
ATOM 690 N N . ALA A 1 89 ? -5.593 -3.435 -1.666 1.00 97.94 89 ALA A N 1
ATOM 691 C CA . ALA A 1 89 ? -5.989 -4.735 -2.151 1.00 97.94 89 ALA A CA 1
ATOM 692 C C . ALA A 1 89 ? -7.115 -4.619 -3.175 1.00 97.94 89 ALA A C 1
ATOM 694 O O . ALA A 1 89 ? -8.079 -3.875 -2.995 1.00 97.94 89 ALA A O 1
ATOM 695 N N . THR A 1 90 ? -6.983 -5.383 -4.255 1.00 96.69 90 THR A N 1
ATOM 696 C CA . THR A 1 90 ? -7.917 -5.365 -5.375 1.00 96.69 90 THR A CA 1
ATOM 697 C C . THR A 1 90 ? -8.538 -6.729 -5.628 1.00 96.69 90 THR A C 1
ATOM 699 O O . THR A 1 90 ? -7.949 -7.782 -5.367 1.00 96.69 90 THR A O 1
ATOM 702 N N . ASP A 1 91 ? -9.750 -6.703 -6.164 1.00 96.25 91 ASP A N 1
ATOM 703 C CA . ASP A 1 91 ? -10.429 -7.836 -6.774 1.00 96.25 91 ASP A CA 1
ATOM 704 C C . ASP A 1 91 ? -10.686 -7.510 -8.242 1.00 96.25 91 ASP A C 1
ATOM 706 O O . ASP A 1 91 ? -11.366 -6.536 -8.575 1.00 96.25 91 ASP A O 1
ATOM 710 N N . LEU A 1 92 ? -10.102 -8.316 -9.124 1.00 92.75 92 LEU A N 1
ATOM 711 C CA . LEU A 1 92 ? -10.136 -8.091 -10.559 1.00 92.75 92 LEU A CA 1
ATOM 712 C C . LEU A 1 92 ? -10.389 -9.389 -11.318 1.00 92.75 92 LEU A C 1
ATOM 714 O O . LEU A 1 92 ? -10.088 -10.493 -10.855 1.00 92.75 92 LEU A O 1
ATOM 718 N N . ARG A 1 93 ? -10.925 -9.257 -12.532 1.00 89.25 93 ARG A N 1
ATOM 719 C CA . ARG A 1 93 ? -11.067 -10.368 -13.476 1.00 89.25 93 ARG A CA 1
ATOM 720 C C . ARG A 1 93 ? -10.145 -10.157 -14.663 1.00 89.25 93 ARG A C 1
ATOM 722 O O . ARG A 1 93 ? -10.284 -9.186 -15.393 1.00 89.25 93 ARG A O 1
ATOM 729 N N . SER A 1 94 ? -9.248 -11.108 -14.888 1.00 79.06 94 SER A N 1
ATOM 730 C CA . SER A 1 94 ? -8.381 -11.139 -16.063 1.00 79.06 94 SER A CA 1
ATOM 731 C C . SER A 1 94 ? -8.600 -12.445 -16.817 1.00 79.06 94 SER A C 1
ATOM 733 O O . SER A 1 94 ? -8.544 -13.527 -16.229 1.00 79.06 94 SER A O 1
ATOM 735 N N . LEU A 1 95 ? -8.910 -12.350 -18.115 1.00 81.94 95 LEU A N 1
ATOM 736 C CA . LEU A 1 95 ? -9.213 -13.502 -18.979 1.00 81.94 95 LEU A CA 1
ATOM 737 C C . LEU A 1 95 ? -10.276 -14.444 -18.374 1.00 81.94 95 LEU A C 1
ATOM 739 O O . LEU A 1 95 ? -10.125 -15.665 -18.357 1.00 81.94 95 LEU A O 1
ATOM 743 N N . GLY A 1 96 ? -11.333 -13.862 -17.798 1.00 85.00 96 GLY A N 1
ATOM 744 C CA . GLY A 1 96 ? -12.431 -14.597 -17.158 1.00 85.00 96 GLY A CA 1
ATOM 745 C C . GLY A 1 96 ? -12.109 -15.190 -15.780 1.00 85.00 96 GLY A C 1
ATOM 746 O O . GLY A 1 96 ? -13.016 -15.678 -15.106 1.00 85.00 96 GLY A O 1
ATOM 747 N N . ARG A 1 97 ? -10.856 -15.118 -15.314 1.00 86.81 97 ARG A N 1
ATOM 748 C CA . ARG A 1 97 ? -10.445 -15.617 -13.996 1.00 86.81 97 ARG A CA 1
ATOM 749 C C . ARG A 1 97 ? -10.406 -14.484 -12.984 1.00 86.81 97 ARG A C 1
ATOM 751 O O . ARG A 1 97 ? -9.809 -13.442 -13.238 1.00 86.81 97 ARG A O 1
ATOM 758 N N . ARG A 1 98 ? -11.032 -14.710 -11.830 1.00 91.25 98 ARG A N 1
ATOM 759 C CA . ARG A 1 98 ? -10.948 -13.806 -10.682 1.00 91.25 98 ARG A CA 1
ATOM 760 C C . ARG A 1 98 ? -9.584 -13.964 -10.016 1.00 91.25 98 ARG A C 1
ATOM 762 O O . ARG A 1 98 ? -9.141 -15.089 -9.787 1.00 91.25 98 ARG A O 1
ATOM 769 N N . THR A 1 99 ? -8.940 -12.850 -9.711 1.00 92.06 99 THR A N 1
ATOM 770 C CA . THR A 1 99 ? -7.691 -12.800 -8.955 1.00 92.06 99 THR A CA 1
ATOM 771 C C . THR A 1 99 ? -7.729 -11.625 -8.004 1.00 92.06 99 THR A C 1
ATOM 773 O O . THR A 1 99 ? -8.323 -10.593 -8.307 1.00 92.06 99 THR A O 1
ATOM 776 N N . ASN A 1 100 ? -7.037 -11.777 -6.887 1.00 94.88 100 ASN A N 1
ATOM 777 C CA . ASN A 1 100 ? -6.868 -10.726 -5.910 1.00 94.88 100 ASN A CA 1
ATOM 778 C C . ASN A 1 100 ? -5.403 -10.339 -5.851 1.00 94.88 100 ASN A C 1
ATOM 780 O O . ASN A 1 100 ? -4.517 -11.19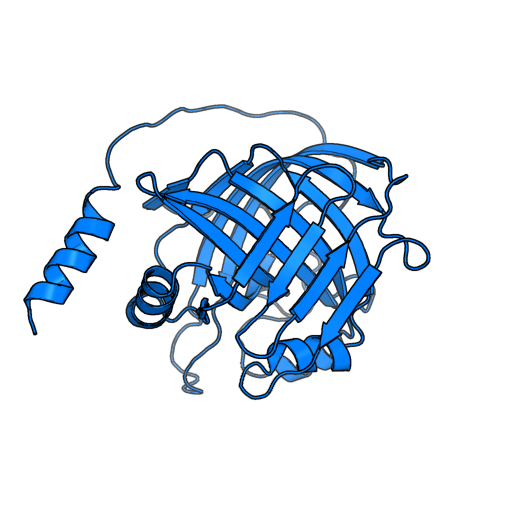7 -5.948 1.00 94.88 100 ASN A O 1
ATOM 784 N N . GLU A 1 101 ? -5.167 -9.052 -5.680 1.00 94.62 101 GLU A N 1
ATOM 785 C CA . GLU A 1 101 ? -3.839 -8.487 -5.536 1.00 94.62 101 GLU A CA 1
ATOM 786 C C . GLU A 1 101 ? -3.772 -7.688 -4.243 1.00 94.62 101 GLU A C 1
ATOM 788 O O . GLU A 1 101 ? -4.751 -7.062 -3.860 1.00 94.62 101 GLU A O 1
ATOM 793 N N . PHE A 1 102 ? -2.630 -7.730 -3.567 1.00 96.81 102 PHE A N 1
ATOM 794 C CA . PHE A 1 102 ? -2.345 -6.918 -2.390 1.00 96.81 102 PHE A CA 1
ATOM 795 C C . PHE A 1 102 ? -0.996 -6.246 -2.605 1.00 96.81 102 PHE A C 1
ATOM 797 O O . PHE A 1 102 ? -0.022 -6.915 -2.950 1.00 96.81 102 PHE A O 1
ATOM 804 N N . THR A 1 103 ? -0.912 -4.942 -2.394 1.00 96.44 103 THR A N 1
ATOM 805 C CA . THR A 1 103 ? 0.297 -4.153 -2.634 1.00 96.44 103 THR A CA 1
ATOM 806 C C . THR A 1 103 ? 0.587 -3.233 -1.463 1.00 96.44 103 THR A C 1
ATOM 808 O O . THR A 1 103 ? -0.319 -2.721 -0.811 1.00 96.44 103 THR A O 1
ATOM 811 N N . ILE A 1 104 ? 1.877 -3.037 -1.203 1.00 97.69 104 ILE A N 1
ATOM 812 C CA . ILE A 1 104 ? 2.390 -2.048 -0.261 1.00 97.69 104 ILE A CA 1
ATOM 813 C C . ILE A 1 104 ? 3.255 -1.090 -1.074 1.00 97.69 104 ILE A C 1
ATOM 815 O O . ILE A 1 104 ? 4.324 -1.468 -1.563 1.00 97.69 104 ILE A O 1
ATOM 819 N N . GLY A 1 105 ? 2.773 0.136 -1.238 1.00 96.19 105 GLY A N 1
ATOM 820 C CA . GLY A 1 105 ? 3.473 1.225 -1.904 1.00 96.19 105 GLY A CA 1
ATOM 821 C C . GLY A 1 105 ? 3.928 2.276 -0.901 1.00 96.19 105 GLY A C 1
ATOM 822 O O . GLY A 1 105 ? 3.159 2.686 -0.039 1.00 96.19 105 GLY A O 1
ATOM 823 N N . LEU A 1 106 ? 5.167 2.737 -1.026 1.00 97.56 106 LEU A N 1
ATOM 824 C CA . LEU A 1 106 ? 5.666 3.924 -0.334 1.00 97.56 106 LEU A CA 1
ATOM 825 C C . LEU A 1 106 ? 5.579 5.113 -1.294 1.00 97.56 106 LEU A C 1
ATOM 827 O O . LEU A 1 106 ? 6.045 5.004 -2.429 1.00 97.56 106 LEU A O 1
ATOM 831 N N . VAL A 1 107 ? 5.000 6.232 -0.865 1.00 96.56 107 VAL A N 1
ATOM 832 C CA . VAL A 1 107 ? 4.990 7.474 -1.651 1.00 96.56 107 VAL A CA 1
ATOM 833 C C . VAL A 1 107 ? 6.410 8.039 -1.691 1.00 96.56 107 VAL A C 1
ATOM 835 O O . VAL A 1 107 ? 7.051 8.211 -0.650 1.00 96.56 107 VAL A O 1
ATOM 838 N N . VAL A 1 108 ? 6.918 8.320 -2.890 1.00 95.69 108 VAL A N 1
ATOM 839 C CA . VAL A 1 108 ? 8.302 8.764 -3.096 1.00 95.69 108 VAL A CA 1
ATOM 840 C C . VAL A 1 108 ? 8.406 9.934 -4.072 1.00 95.69 108 VAL A C 1
ATOM 842 O O . VAL A 1 108 ? 7.515 10.194 -4.883 1.00 95.69 108 VAL A O 1
ATOM 845 N N . CYS A 1 109 ? 9.553 10.599 -4.011 1.00 93.56 109 CYS A N 1
ATOM 846 C CA . CYS A 1 109 ? 10.004 11.629 -4.933 1.00 93.56 109 CYS A CA 1
ATOM 847 C C . CYS A 1 109 ? 11.229 11.137 -5.708 1.00 93.56 109 CYS A C 1
ATOM 849 O O . CYS A 1 109 ? 12.038 10.349 -5.201 1.00 93.56 109 CYS A O 1
ATOM 851 N N . GLU A 1 110 ? 11.405 11.639 -6.928 1.00 91.00 110 GLU A N 1
ATOM 852 C CA . GLU A 1 110 ? 12.620 11.382 -7.717 1.00 91.00 110 GLU A CA 1
ATOM 853 C C . GLU A 1 110 ? 13.786 12.268 -7.267 1.00 91.00 110 GLU A C 1
ATOM 855 O O . GLU A 1 110 ? 14.955 11.919 -7.447 1.00 91.00 110 GLU A O 1
ATOM 860 N N . ARG A 1 111 ? 13.464 13.415 -6.661 1.00 91.00 111 ARG A N 1
ATOM 861 C CA . ARG A 1 111 ? 14.428 14.379 -6.132 1.00 91.00 111 ARG A CA 1
ATOM 862 C C . ARG A 1 111 ? 14.361 14.428 -4.603 1.00 91.00 111 ARG A C 1
ATOM 864 O O . ARG A 1 111 ? 13.268 14.326 -4.045 1.00 91.00 111 ARG A O 1
ATOM 871 N N . PRO A 1 112 ? 15.502 14.607 -3.915 1.00 88.75 112 PRO A N 1
ATOM 872 C CA . PRO A 1 112 ? 15.501 14.865 -2.480 1.00 88.75 112 PRO A CA 1
ATOM 873 C C . PRO A 1 112 ? 14.700 1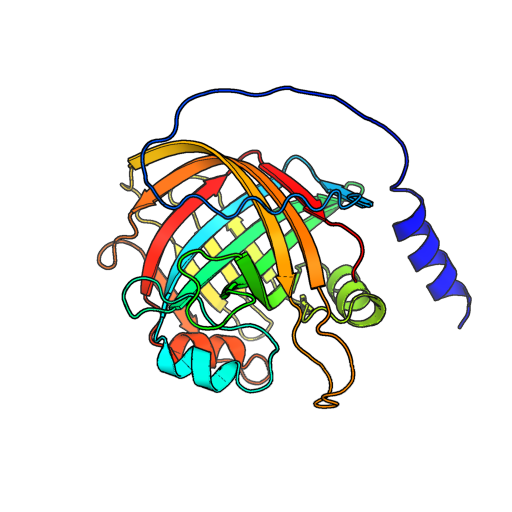6.131 -2.164 1.00 88.75 112 PRO A C 1
ATOM 875 O O . PRO A 1 112 ? 14.819 17.115 -2.890 1.00 88.75 112 PRO A O 1
ATOM 878 N N . ALA A 1 113 ? 13.935 16.105 -1.068 1.00 85.44 113 ALA A N 1
ATOM 879 C CA . ALA A 1 113 ? 13.185 17.256 -0.555 1.00 85.44 113 ALA A CA 1
ATOM 880 C C . ALA A 1 113 ? 12.260 17.935 -1.589 1.00 85.44 113 ALA A C 1
ATOM 882 O O . ALA A 1 113 ? 12.095 19.149 -1.561 1.00 85.44 113 ALA A O 1
ATOM 883 N N . ALA A 1 114 ? 11.676 17.166 -2.514 1.00 87.44 114 ALA A N 1
ATOM 884 C CA . ALA A 1 114 ? 10.655 17.701 -3.407 1.00 87.44 114 ALA A CA 1
ATOM 885 C C . ALA A 1 114 ? 9.371 18.040 -2.630 1.00 87.44 114 ALA A C 1
ATOM 887 O O . ALA A 1 114 ? 8.964 17.298 -1.734 1.00 87.44 114 ALA A O 1
ATOM 888 N N . ASP A 1 115 ? 8.721 19.136 -3.022 1.00 82.62 115 ASP A N 1
ATOM 889 C CA . ASP A 1 115 ? 7.506 19.638 -2.366 1.00 82.62 115 ASP A CA 1
ATOM 890 C C . ASP A 1 115 ? 6.255 18.805 -2.698 1.00 82.62 115 ASP A C 1
ATOM 892 O O . ASP A 1 115 ? 5.271 18.815 -1.956 1.00 82.62 115 ASP A O 1
ATOM 896 N N . SER A 1 116 ? 6.307 18.033 -3.786 1.00 81.50 116 SER A N 1
ATOM 897 C CA . SER A 1 116 ? 5.235 17.148 -4.239 1.00 81.50 116 SER A CA 1
ATOM 898 C C . SER A 1 116 ? 5.724 15.704 -4.383 1.00 81.50 116 SER A C 1
ATOM 900 O O . SER A 1 116 ? 6.873 15.477 -4.781 1.00 81.50 116 SER A O 1
ATOM 902 N N . PRO A 1 117 ? 4.866 14.708 -4.106 1.00 86.31 117 PRO A N 1
ATOM 903 C CA . PRO A 1 117 ? 5.175 13.326 -4.446 1.00 86.31 117 PRO A CA 1
ATOM 904 C C . PRO A 1 117 ? 5.195 13.160 -5.969 1.00 86.31 117 PRO A C 1
ATOM 906 O O . PRO A 1 117 ? 4.435 13.834 -6.651 1.00 86.31 117 PRO A O 1
ATOM 909 N N . ASP A 1 118 ? 6.023 12.255 -6.499 1.00 80.44 118 ASP A N 1
ATOM 910 C CA . ASP A 1 118 ? 6.152 12.018 -7.952 1.00 80.44 118 ASP A CA 1
ATOM 911 C C . ASP A 1 118 ? 5.692 10.606 -8.362 1.00 80.44 118 ASP A C 1
ATOM 913 O O . ASP A 1 118 ? 5.323 10.351 -9.513 1.00 80.44 118 ASP A O 1
ATOM 917 N N . ALA A 1 119 ? 5.766 9.652 -7.429 1.00 92.94 119 ALA A N 1
ATOM 918 C CA . ALA A 1 119 ? 5.688 8.232 -7.735 1.00 92.94 119 ALA A CA 1
ATOM 919 C C . ALA A 1 119 ? 5.388 7.379 -6.492 1.00 92.94 119 ALA A C 1
ATOM 921 O O . ALA A 1 119 ? 5.379 7.855 -5.356 1.00 92.94 119 ALA A O 1
ATOM 922 N N . PHE A 1 120 ? 5.223 6.076 -6.720 1.00 95.62 120 PHE A N 1
ATOM 923 C CA . PHE A 1 120 ? 5.323 5.063 -5.675 1.00 95.62 120 PHE A CA 1
ATOM 924 C C . PHE A 1 120 ? 6.601 4.242 -5.825 1.00 95.62 120 PHE A C 1
ATOM 926 O O . PHE A 1 120 ? 7.077 3.982 -6.930 1.00 95.62 120 PHE A O 1
ATOM 933 N N . TYR A 1 121 ? 7.121 3.762 -4.705 1.00 94.81 121 TYR A N 1
ATOM 934 C CA . TYR A 1 121 ? 8.057 2.651 -4.644 1.00 94.81 121 TYR A CA 1
ATOM 935 C C . TYR A 1 121 ? 7.310 1.403 -4.166 1.00 94.81 121 TYR A C 1
ATOM 937 O O . TYR A 1 121 ? 6.716 1.406 -3.087 1.00 94.81 121 TYR A O 1
ATOM 945 N N . LEU A 1 122 ? 7.315 0.340 -4.971 1.00 94.75 122 LEU A N 1
ATOM 946 C CA . LEU A 1 122 ? 6.634 -0.914 -4.660 1.00 94.75 122 LEU A CA 1
ATOM 947 C C . LEU A 1 122 ? 7.446 -1.700 -3.633 1.00 94.75 122 LEU A C 1
ATOM 949 O O . LEU A 1 122 ? 8.376 -2.422 -3.987 1.00 94.75 122 LEU A O 1
ATOM 953 N N . VAL A 1 123 ? 7.080 -1.576 -2.361 1.00 94.69 123 VAL A N 1
ATOM 954 C CA . VAL A 1 123 ? 7.771 -2.254 -1.261 1.00 94.69 123 VAL A CA 1
ATOM 955 C C . VAL A 1 123 ? 7.588 -3.767 -1.374 1.00 94.69 123 VAL A C 1
ATOM 957 O O . VAL A 1 123 ? 8.561 -4.515 -1.305 1.00 94.69 123 VAL A O 1
ATOM 960 N N . GLN A 1 124 ? 6.348 -4.221 -1.566 1.00 93.75 124 GLN A N 1
ATOM 961 C CA . GLN A 1 124 ? 5.999 -5.634 -1.712 1.00 93.75 124 GLN A CA 1
ATOM 962 C C . GLN A 1 124 ? 4.650 -5.772 -2.428 1.00 93.75 124 GLN A C 1
ATOM 964 O O . GLN A 1 124 ? 3.771 -4.925 -2.272 1.00 93.75 124 GLN A O 1
ATOM 969 N N . ALA A 1 125 ? 4.466 -6.867 -3.167 1.00 93.12 125 ALA A N 1
ATOM 970 C CA . ALA A 1 125 ? 3.176 -7.241 -3.738 1.00 93.12 125 ALA A CA 1
ATOM 971 C C . ALA A 1 125 ? 2.846 -8.719 -3.487 1.00 93.12 125 ALA A C 1
ATOM 973 O O . ALA A 1 125 ? 3.735 -9.553 -3.276 1.00 93.12 125 ALA A O 1
ATOM 974 N N . PHE A 1 126 ? 1.562 -9.053 -3.545 1.00 93.19 126 PHE A N 1
ATOM 975 C CA . PHE A 1 126 ? 1.040 -10.407 -3.466 1.00 93.19 126 PHE A CA 1
ATOM 976 C C . PHE A 1 126 ? -0.060 -10.626 -4.488 1.00 93.19 126 PHE A C 1
ATOM 978 O O . PHE A 1 126 ? -0.804 -9.708 -4.813 1.00 93.19 126 PHE A O 1
ATOM 985 N N . ASN A 1 127 ? -0.188 -11.862 -4.960 1.00 92.56 127 ASN A N 1
ATOM 986 C CA . ASN A 1 127 ? -1.287 -12.258 -5.832 1.00 92.56 127 ASN A CA 1
ATOM 987 C C . ASN A 1 127 ? -1.861 -13.607 -5.388 1.00 92.56 127 ASN A C 1
ATOM 989 O O . ASN A 1 127 ? -1.109 -14.515 -5.011 1.00 92.56 127 ASN A O 1
ATOM 993 N N . SER A 1 128 ? -3.185 -13.756 -5.465 1.00 90.94 128 SER A N 1
ATOM 994 C CA . SER A 1 128 ? -3.859 -15.015 -5.129 1.00 90.94 128 SER A CA 1
ATOM 995 C C . SER A 1 128 ? -3.601 -16.133 -6.140 1.00 90.94 128 SER A C 1
ATOM 997 O O . SER A 1 128 ? -3.693 -17.317 -5.812 1.00 90.94 128 SER A O 1
ATOM 999 N N . SER A 1 129 ? -3.167 -15.790 -7.354 1.00 85.06 129 SER A N 1
ATOM 1000 C CA . SER A 1 129 ? -2.693 -16.737 -8.357 1.00 85.06 129 SER A CA 1
ATOM 1001 C C . SER A 1 129 ? -1.177 -16.910 -8.291 1.00 85.06 129 SER A C 1
ATOM 1003 O O . SER A 1 129 ? -0.393 -16.027 -8.652 1.00 85.06 129 SER A O 1
ATOM 1005 N N . ARG A 1 130 ? -0.749 -18.124 -7.929 1.00 76.19 130 ARG A N 1
ATOM 1006 C CA . ARG A 1 130 ? 0.670 -18.523 -7.928 1.00 76.19 130 ARG A CA 1
ATOM 1007 C C . ARG A 1 130 ? 1.320 -18.377 -9.307 1.00 76.19 130 ARG A C 1
ATOM 1009 O O . ARG A 1 130 ? 2.498 -18.046 -9.383 1.00 76.19 130 ARG A O 1
ATOM 1016 N N . LEU A 1 131 ? 0.562 -18.625 -10.380 1.00 66.25 131 LEU A N 1
ATOM 1017 C CA . LEU A 1 131 ? 1.049 -18.506 -11.755 1.00 66.25 131 LEU A CA 1
ATOM 1018 C C . LEU A 1 131 ? 1.353 -17.048 -12.103 1.00 66.25 131 LEU A C 1
ATOM 1020 O O . LEU A 1 131 ? 2.425 -16.770 -12.632 1.00 66.25 131 LEU A O 1
ATOM 1024 N N . PHE A 1 132 ? 0.455 -16.120 -11.759 1.00 66.69 132 PHE A N 1
ATOM 1025 C CA . PHE A 1 132 ? 0.700 -14.697 -11.991 1.00 66.69 132 PHE A CA 1
ATOM 1026 C C . PHE A 1 132 ? 1.855 -14.190 -11.130 1.00 66.69 132 PHE A C 1
ATOM 1028 O O . PHE A 1 132 ? 2.754 -13.561 -11.672 1.00 66.69 132 PHE A O 1
ATOM 1035 N N . ALA A 1 133 ? 1.923 -14.566 -9.847 1.00 62.03 133 ALA A N 1
ATOM 1036 C CA . ALA A 1 133 ? 3.056 -14.207 -8.991 1.00 62.03 133 ALA A CA 1
ATOM 1037 C C . ALA A 1 133 ? 4.405 -14.712 -9.546 1.00 62.03 133 ALA A C 1
ATOM 1039 O O . ALA A 1 133 ? 5.416 -14.015 -9.476 1.00 62.03 133 ALA A O 1
ATOM 1040 N N . TRP A 1 134 ? 4.428 -15.916 -10.124 1.00 63.00 134 TRP A N 1
ATOM 1041 C CA . TRP A 1 134 ? 5.622 -16.491 -10.744 1.00 63.00 134 TRP A CA 1
ATOM 1042 C C . TRP A 1 134 ? 6.014 -15.776 -12.047 1.00 63.00 134 TRP A C 1
ATOM 1044 O O . TRP A 1 134 ? 7.187 -15.439 -12.215 1.00 63.00 134 TRP A O 1
ATOM 1054 N N . ILE A 1 135 ? 5.051 -15.495 -12.937 1.00 61.03 135 ILE A N 1
ATOM 1055 C CA . ILE A 1 135 ? 5.282 -14.734 -14.180 1.00 61.03 135 ILE A CA 1
ATOM 1056 C C . ILE A 1 135 ? 5.819 -13.340 -13.845 1.00 61.03 135 ILE A C 1
ATOM 1058 O O . ILE A 1 135 ? 6.828 -12.911 -14.401 1.00 61.03 135 ILE A O 1
ATOM 1062 N N . GLU A 1 136 ? 5.183 -12.663 -12.895 1.00 63.12 136 GLU A N 1
ATOM 1063 C CA . GLU A 1 136 ? 5.575 -11.338 -12.425 1.00 63.12 136 GLU A CA 1
ATOM 1064 C C . GLU A 1 136 ? 7.025 -11.302 -11.941 1.00 63.12 136 GLU A C 1
ATOM 1066 O O . GLU A 1 136 ? 7.854 -10.534 -12.443 1.00 63.12 136 GLU A O 1
ATOM 1071 N N . ARG A 1 137 ? 7.379 -12.233 -11.057 1.00 65.56 137 ARG A N 1
ATOM 1072 C CA . ARG A 1 137 ? 8.722 -12.310 -10.488 1.00 65.56 137 ARG A CA 1
ATOM 1073 C C . ARG A 1 137 ? 9.802 -12.589 -11.535 1.00 65.56 137 ARG A C 1
ATOM 1075 O O . ARG A 1 137 ? 10.881 -12.007 -11.465 1.00 65.56 137 ARG A O 1
ATOM 1082 N N . ILE A 1 138 ? 9.527 -13.470 -12.495 1.00 57.22 138 ILE A N 1
ATOM 1083 C CA . ILE A 1 138 ? 10.529 -13.909 -13.477 1.00 57.22 138 ILE A CA 1
ATOM 1084 C C . ILE A 1 138 ? 10.680 -12.921 -14.628 1.00 57.22 138 ILE A C 1
ATOM 1086 O O . ILE A 1 138 ? 11.802 -12.656 -15.057 1.00 57.22 138 ILE A O 1
ATOM 1090 N N . PHE A 1 139 ? 9.578 -12.370 -15.134 1.00 56.75 139 PHE A N 1
ATOM 1091 C CA . PHE A 1 139 ? 9.610 -11.539 -16.339 1.00 56.75 139 PHE A CA 1
ATOM 1092 C C . PHE A 1 139 ? 9.675 -10.045 -16.033 1.00 56.75 139 PHE A C 1
ATOM 1094 O O . PHE A 1 139 ? 10.278 -9.296 -16.802 1.00 56.75 139 PHE A O 1
ATOM 1101 N N . PHE A 1 140 ? 9.114 -9.608 -14.905 1.00 58.88 140 PHE A N 1
ATOM 1102 C CA . PHE A 1 140 ? 9.022 -8.189 -14.563 1.00 58.88 140 PHE A CA 1
ATOM 1103 C C . PHE A 1 140 ? 9.876 -7.793 -13.357 1.00 58.88 140 PHE A C 1
ATOM 1105 O O . PHE A 1 140 ? 9.964 -6.606 -13.053 1.00 58.88 140 PHE A O 1
ATOM 1112 N N . ALA A 1 141 ? 10.565 -8.754 -12.721 1.00 66.88 141 ALA A N 1
ATOM 1113 C CA . ALA A 1 141 ? 11.374 -8.533 -11.517 1.00 66.88 141 ALA A CA 1
ATOM 1114 C C . ALA A 1 141 ? 10.587 -7.814 -10.405 1.00 66.88 141 ALA A C 1
ATOM 1116 O O . ALA A 1 141 ? 11.152 -7.069 -9.606 1.00 66.88 141 ALA A O 1
ATOM 1117 N N . THR A 1 142 ? 9.271 -8.013 -10.381 1.00 66.19 142 THR A N 1
ATOM 1118 C CA . THR A 1 142 ? 8.373 -7.450 -9.383 1.00 66.19 142 THR A CA 1
ATOM 1119 C C . THR A 1 142 ? 8.366 -8.366 -8.153 1.00 66.19 142 THR A C 1
ATOM 1121 O O . THR A 1 142 ? 8.443 -9.594 -8.284 1.00 66.19 142 THR A O 1
ATOM 1124 N N . PRO A 1 143 ? 8.289 -7.811 -6.932 1.00 79.06 143 PRO A N 1
ATOM 1125 C CA . PRO A 1 143 ? 8.410 -8.574 -5.695 1.00 79.06 143 PRO A CA 1
ATOM 1126 C C . PRO A 1 143 ? 7.103 -9.310 -5.359 1.00 79.06 143 PRO A C 1
ATOM 1128 O O . PRO A 1 143 ? 6.650 -9.256 -4.227 1.00 79.06 143 PRO A O 1
ATOM 1131 N N . TYR A 1 144 ? 6.450 -9.979 -6.313 1.00 82.31 144 TYR A N 1
ATOM 1132 C CA . TYR A 1 144 ? 5.196 -10.684 -6.038 1.00 82.31 144 TYR A CA 1
ATOM 1133 C C . TYR A 1 144 ? 5.447 -11.960 -5.262 1.00 82.31 144 TYR A C 1
ATOM 1135 O O . TYR A 1 144 ? 6.281 -12.770 -5.663 1.00 82.31 144 TYR A O 1
ATOM 1143 N N . SER A 1 145 ? 4.668 -12.178 -4.210 1.00 86.81 145 SER A N 1
ATOM 1144 C CA . SER A 1 145 ? 4.580 -13.439 -3.475 1.00 86.81 145 SER A CA 1
ATOM 1145 C C . SER A 1 145 ? 3.164 -14.019 -3.553 1.00 86.81 145 SER A C 1
ATOM 1147 O O . SER A 1 145 ? 2.197 -13.278 -3.698 1.00 86.81 145 SER A O 1
ATOM 1149 N N . PRO A 1 146 ? 2.989 -15.347 -3.512 1.00 91.12 146 PRO A N 1
ATOM 1150 C CA . PRO A 1 146 ? 1.651 -15.919 -3.433 1.00 91.12 146 PRO A CA 1
ATOM 1151 C C . PRO A 1 146 ? 1.036 -15.649 -2.051 1.00 91.12 146 PRO A C 1
ATOM 1153 O O . PRO A 1 146 ? 1.742 -15.739 -1.048 1.00 91.12 146 PRO A O 1
ATOM 1156 N N . GLY A 1 147 ? -0.269 -15.378 -1.993 1.00 93.31 147 GLY A N 1
ATOM 1157 C CA . GLY A 1 147 ? -0.998 -15.189 -0.734 1.00 93.31 147 GLY A CA 1
ATOM 1158 C C . GLY A 1 147 ? -2.502 -15.400 -0.890 1.00 93.31 147 GLY A C 1
ATOM 1159 O O . GLY A 1 147 ? -3.044 -15.229 -1.977 1.00 93.31 147 GLY A O 1
ATOM 1160 N N . HIS A 1 148 ? -3.182 -15.788 0.185 1.00 96.38 148 HIS A N 1
ATOM 1161 C CA . HIS A 1 148 ? -4.642 -15.801 0.245 1.00 96.38 148 HIS A CA 1
ATOM 1162 C C . HIS A 1 148 ? -5.111 -14.388 0.571 1.00 96.38 148 HIS A C 1
ATOM 1164 O O . HIS A 1 148 ? -4.807 -13.882 1.645 1.00 96.38 148 HIS A O 1
ATOM 1170 N N . ILE A 1 149 ? -5.794 -13.744 -0.372 1.00 97.31 149 ILE A N 1
ATOM 1171 C CA . ILE A 1 149 ? -6.200 -12.343 -0.256 1.00 97.31 149 ILE A CA 1
ATOM 1172 C C . ILE A 1 149 ? -7.724 -12.282 -0.288 1.00 97.31 149 ILE A C 1
ATOM 1174 O O . ILE A 1 149 ? -8.332 -12.782 -1.236 1.00 97.31 149 ILE A O 1
ATOM 1178 N N . CYS A 1 150 ? -8.313 -11.651 0.721 1.00 97.81 150 CYS A N 1
ATOM 1179 C CA . CYS A 1 150 ? -9.730 -11.313 0.766 1.00 97.81 150 CYS A CA 1
ATOM 1180 C C . CYS A 1 150 ? -9.877 -9.790 0.708 1.00 97.81 150 CYS A C 1
ATOM 1182 O O . CYS A 1 150 ? -9.177 -9.065 1.415 1.00 97.81 150 CYS A O 1
ATOM 1184 N N . VAL A 1 151 ? -10.797 -9.329 -0.135 1.00 96.81 151 VAL A N 1
ATOM 1185 C CA . VAL A 1 151 ? -11.175 -7.922 -0.294 1.00 96.81 151 VAL A CA 1
ATOM 1186 C C . VAL A 1 151 ? -12.689 -7.849 -0.220 1.00 96.81 151 VAL A C 1
ATOM 1188 O O . VAL A 1 151 ? -13.364 -8.560 -0.969 1.00 96.81 151 VAL A O 1
ATOM 1191 N N . ASP A 1 152 ? -13.205 -6.999 0.661 1.00 98.00 152 ASP A N 1
ATOM 1192 C CA . ASP A 1 152 ? -14.621 -6.638 0.709 1.00 98.00 152 ASP A CA 1
ATOM 1193 C C . ASP A 1 152 ? -14.746 -5.116 0.646 1.00 98.00 152 ASP A C 1
ATOM 1195 O O . ASP A 1 152 ? -14.287 -4.415 1.544 1.00 98.00 152 ASP A O 1
ATOM 1199 N N . ASP A 1 153 ? -15.325 -4.614 -0.441 1.00 97.00 153 ASP A N 1
ATOM 1200 C CA . ASP A 1 153 ? -15.566 -3.191 -0.689 1.00 97.00 153 ASP A CA 1
ATOM 1201 C C . ASP A 1 153 ? -16.897 -2.700 -0.099 1.00 97.00 153 ASP A C 1
ATOM 1203 O O . ASP A 1 153 ? -17.226 -1.523 -0.218 1.00 97.00 153 ASP A O 1
ATOM 1207 N N . ARG A 1 154 ? -17.687 -3.586 0.520 1.00 96.50 154 ARG A N 1
ATOM 1208 C CA . ARG A 1 154 ? -18.932 -3.224 1.211 1.00 96.50 154 ARG A CA 1
ATOM 1209 C C . ARG A 1 154 ? -18.629 -2.759 2.624 1.00 96.50 154 ARG A C 1
ATOM 1211 O O . ARG A 1 154 ? -17.654 -3.190 3.216 1.00 96.50 154 ARG A O 1
ATOM 1218 N N . MET A 1 155 ? -19.505 -1.939 3.195 1.00 93.12 155 MET A N 1
ATOM 1219 C CA . MET A 1 155 ? -19.351 -1.464 4.570 1.00 93.12 155 MET A CA 1
ATOM 1220 C C . MET A 1 155 ? -19.652 -2.576 5.590 1.00 93.12 155 MET A C 1
ATOM 1222 O O . MET A 1 155 ? -20.734 -3.165 5.521 1.00 93.12 155 MET A O 1
ATOM 1226 N N . PRO A 1 156 ? -18.759 -2.836 6.565 1.00 96.31 156 PRO A N 1
ATOM 1227 C CA . PRO A 1 156 ? -17.417 -2.259 6.725 1.00 96.31 156 PRO A CA 1
ATOM 1228 C C . PRO A 1 156 ? -16.393 -2.823 5.730 1.00 96.31 156 PRO A C 1
ATOM 1230 O O . PRO A 1 156 ? -16.236 -4.041 5.635 1.00 96.31 156 PRO A O 1
ATOM 1233 N N . ALA A 1 157 ? -15.647 -1.941 5.053 1.00 98.06 157 ALA A N 1
ATOM 1234 C CA . ALA A 1 157 ? -14.639 -2.379 4.091 1.00 98.06 157 ALA A CA 1
ATOM 1235 C C . ALA A 1 157 ? -13.500 -3.145 4.786 1.00 98.06 157 ALA A C 1
ATOM 1237 O O . ALA A 1 157 ? -13.118 -2.827 5.918 1.00 98.06 157 ALA A O 1
ATOM 1238 N N . GLN A 1 158 ? -12.944 -4.148 4.104 1.00 98.50 158 GLN A N 1
ATOM 1239 C CA . GLN A 1 158 ? -11.944 -5.047 4.679 1.00 98.50 158 GLN A CA 1
ATOM 1240 C C . GLN A 1 158 ? -10.859 -5.445 3.676 1.00 98.50 158 GLN A C 1
ATOM 1242 O O . GLN A 1 158 ? -11.129 -5.742 2.509 1.00 98.50 158 GLN A O 1
ATOM 1247 N N . ILE A 1 159 ? -9.629 -5.550 4.184 1.00 98.56 159 ILE A N 1
ATOM 1248 C CA . ILE A 1 159 ? -8.508 -6.215 3.518 1.00 98.56 159 ILE A CA 1
ATOM 1249 C C . ILE A 1 159 ? -7.972 -7.305 4.444 1.00 98.56 159 ILE A C 1
ATOM 1251 O O . ILE A 1 159 ? -7.651 -7.037 5.602 1.00 98.56 159 ILE A O 1
ATOM 1255 N N . GLN A 1 160 ? -7.799 -8.518 3.924 1.00 98.62 160 GLN A N 1
ATOM 1256 C CA . GLN A 1 160 ? -7.100 -9.593 4.624 1.00 98.62 160 GLN A CA 1
ATOM 1257 C C . GLN A 1 160 ? -6.083 -10.259 3.699 1.00 98.62 160 GLN A C 1
ATOM 1259 O O . GLN A 1 160 ? -6.379 -10.570 2.547 1.00 98.62 160 GLN A O 1
ATOM 1264 N N . LEU A 1 161 ? -4.893 -10.522 4.229 1.00 98.19 161 LEU A N 1
ATOM 1265 C CA . LEU A 1 161 ? -3.854 -11.327 3.603 1.00 98.19 161 LEU A CA 1
ATOM 1266 C C . LEU A 1 161 ? -3.419 -12.424 4.576 1.00 98.19 161 LEU A C 1
ATOM 1268 O O . LEU A 1 161 ? -3.046 -12.153 5.720 1.00 98.19 161 LEU A O 1
ATOM 1272 N N . ALA A 1 162 ? -3.418 -13.661 4.096 1.00 97.31 162 ALA A N 1
ATOM 1273 C CA . ALA A 1 162 ? -2.980 -14.841 4.823 1.00 97.31 162 ALA A CA 1
ATOM 1274 C C . ALA A 1 162 ? -2.013 -15.695 3.988 1.00 97.31 162 ALA A C 1
ATOM 1276 O O . ALA A 1 162 ? -2.043 -15.694 2.754 1.00 97.31 162 ALA A O 1
ATOM 1277 N N . ASP A 1 163 ? -1.172 -16.468 4.666 1.00 93.25 163 ASP A N 1
ATOM 1278 C CA . ASP A 1 163 ? -0.415 -17.571 4.077 1.00 93.25 163 ASP A CA 1
ATOM 1279 C C . ASP A 1 163 ? -0.815 -18.906 4.725 1.00 93.25 163 ASP A C 1
ATOM 1281 O O . ASP A 1 163 ? -1.873 -19.035 5.338 1.00 93.25 163 ASP A O 1
ATOM 1285 N N . ARG A 1 164 ? 0.029 -19.932 4.567 1.00 91.12 164 ARG A N 1
ATOM 1286 C CA . ARG A 1 164 ? -0.199 -21.256 5.159 1.00 91.12 164 ARG A CA 1
ATOM 1287 C C . ARG A 1 164 ? -0.148 -21.257 6.690 1.00 91.12 164 ARG A C 1
ATOM 1289 O O . ARG A 1 164 ? -0.691 -22.178 7.285 1.00 91.12 164 ARG A O 1
ATOM 1296 N N . ALA A 1 165 ? 0.518 -20.284 7.309 1.00 92.38 165 ALA A N 1
ATOM 1297 C CA . ALA A 1 165 ? 0.623 -20.143 8.759 1.00 92.38 165 ALA A CA 1
ATOM 1298 C C . ALA A 1 165 ? -0.509 -19.282 9.354 1.00 92.38 165 ALA A C 1
ATOM 1300 O O . ALA A 1 165 ? -0.594 -19.148 10.572 1.00 92.38 165 ALA A O 1
ATOM 1301 N N . GLY A 1 166 ? -1.380 -18.714 8.514 1.00 95.38 166 GLY A N 1
ATOM 1302 C CA . GLY A 1 166 ? -2.556 -17.950 8.921 1.00 95.38 166 GLY A CA 1
ATOM 1303 C C . GLY A 1 166 ? -2.509 -16.492 8.470 1.00 95.38 166 GLY A C 1
ATOM 1304 O O . GLY A 1 166 ? -1.761 -16.118 7.565 1.00 95.38 166 GLY A O 1
ATOM 1305 N N . THR A 1 167 ? -3.337 -15.655 9.098 1.00 97.50 167 THR A N 1
ATOM 1306 C CA . THR A 1 167 ? -3.426 -14.220 8.792 1.00 97.50 167 THR A CA 1
ATOM 1307 C C . THR A 1 167 ? -2.088 -13.529 9.053 1.00 97.50 167 THR A C 1
ATOM 1309 O O . THR A 1 167 ? -1.480 -13.707 10.108 1.00 97.50 167 THR A O 1
ATOM 1312 N N . ILE A 1 168 ? -1.623 -12.751 8.078 1.00 97.44 168 ILE A N 1
ATOM 1313 C CA . ILE A 1 168 ? -0.406 -11.931 8.156 1.00 97.44 168 ILE A CA 1
ATOM 1314 C C . ILE A 1 168 ? -0.779 -10.463 8.332 1.00 97.44 168 ILE A C 1
ATOM 1316 O O . ILE A 1 168 ? -0.169 -9.749 9.122 1.00 97.44 168 ILE A O 1
ATOM 1320 N N . PHE A 1 169 ? -1.798 -10.024 7.599 1.00 98.50 169 PHE A N 1
ATOM 1321 C CA . PHE A 1 169 ? -2.300 -8.664 7.632 1.00 98.50 169 PHE A CA 1
ATOM 1322 C C . PHE A 1 169 ? -3.823 -8.702 7.584 1.00 98.50 169 PHE A C 1
ATOM 1324 O O . PHE A 1 169 ? -4.404 -9.424 6.773 1.00 98.50 169 PHE A O 1
ATOM 1331 N N . SER A 1 170 ? -4.468 -7.932 8.449 1.00 98.62 170 SER A N 1
ATOM 1332 C CA . SER A 1 170 ? -5.909 -7.714 8.414 1.00 98.62 170 SER A CA 1
ATOM 1333 C C . SER A 1 170 ? -6.197 -6.287 8.829 1.00 98.62 170 SER A C 1
ATOM 1335 O O . SER A 1 170 ? -5.707 -5.835 9.861 1.00 98.62 170 SER A O 1
ATOM 1337 N N . VAL A 1 171 ? -7.009 -5.592 8.048 1.00 98.69 171 VAL A N 1
ATOM 1338 C CA . VAL A 1 171 ? -7.555 -4.296 8.431 1.00 98.69 171 VAL A CA 1
ATOM 1339 C C . VAL A 1 171 ? -9.036 -4.276 8.091 1.00 98.69 171 VAL A C 1
ATOM 1341 O O . VAL A 1 171 ? -9.438 -4.726 7.016 1.00 98.69 171 VAL A O 1
ATOM 1344 N N . GLN A 1 172 ? -9.847 -3.779 9.018 1.00 98.62 172 GLN A N 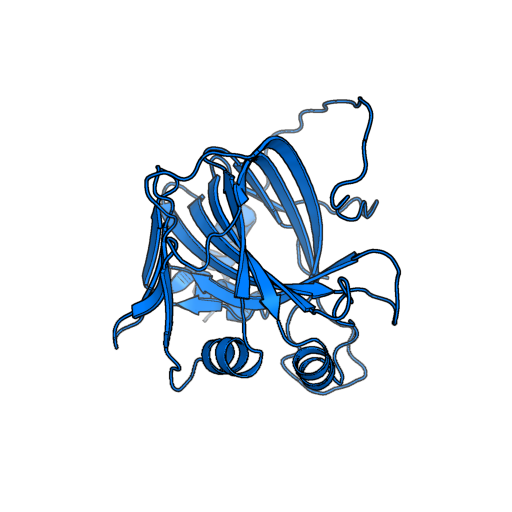1
ATOM 1345 C CA . GLN A 1 172 ? -11.288 -3.654 8.848 1.00 98.62 172 GLN A CA 1
ATOM 1346 C C . GLN A 1 172 ? -11.747 -2.284 9.335 1.00 98.62 172 GLN A C 1
ATOM 1348 O O . GLN A 1 172 ? -11.379 -1.847 10.428 1.00 98.62 172 GLN A O 1
ATOM 1353 N N . MET A 1 173 ? -12.555 -1.631 8.509 1.00 98.44 173 MET A N 1
ATOM 1354 C CA . MET A 1 173 ? -13.176 -0.352 8.814 1.00 98.44 173 MET A CA 1
ATOM 1355 C C . MET A 1 173 ? -14.262 -0.519 9.884 1.00 98.44 173 MET A C 1
ATOM 1357 O O . MET A 1 173 ? -14.903 -1.562 9.994 1.00 98.44 173 MET A O 1
ATOM 1361 N N . ASN A 1 174 ? -14.518 0.526 10.655 1.00 96.38 174 ASN A N 1
ATOM 1362 C CA . ASN A 1 174 ? -15.679 0.611 11.526 1.00 96.38 174 ASN A CA 1
ATOM 1363 C C . ASN A 1 174 ? -17.007 0.506 10.740 1.00 96.38 174 ASN A C 1
ATOM 1365 O O . ASN A 1 174 ? -17.177 1.117 9.684 1.00 96.38 174 ASN A O 1
ATOM 1369 N N . THR A 1 175 ? -17.996 -0.198 11.298 1.00 95.12 175 THR A N 1
ATOM 1370 C CA . THR A 1 175 ? -19.328 -0.396 10.693 1.00 95.12 175 THR A CA 1
ATOM 1371 C C . THR A 1 175 ? -20.144 0.889 10.567 1.00 95.12 175 THR A C 1
ATOM 1373 O O . THR A 1 175 ? -21.067 0.941 9.761 1.00 95.12 175 THR A O 1
ATOM 1376 N N . THR A 1 176 ? -19.840 1.916 11.367 1.00 94.56 176 THR A N 1
ATOM 1377 C CA . THR A 1 176 ? -20.548 3.210 11.347 1.00 94.56 176 THR A CA 1
ATOM 1378 C C . THR A 1 176 ? -19.774 4.318 10.632 1.00 94.56 176 THR A C 1
ATOM 1380 O O . THR A 1 176 ? -20.159 5.484 10.711 1.00 94.56 176 THR A O 1
ATOM 1383 N N . ALA A 1 177 ? -18.674 3.986 9.948 1.00 94.88 177 ALA A N 1
ATOM 1384 C CA . ALA A 1 177 ? -17.922 4.967 9.178 1.00 94.88 177 ALA A CA 1
ATOM 1385 C C . ALA A 1 177 ? -18.772 5.530 8.026 1.00 94.88 177 ALA A C 1
ATOM 1387 O O . ALA A 1 177 ? -19.510 4.809 7.355 1.00 94.88 177 ALA A O 1
ATOM 1388 N N . THR A 1 178 ? -18.655 6.835 7.795 1.00 95.25 178 THR A N 1
ATOM 1389 C CA . THR A 1 178 ? -19.302 7.542 6.684 1.00 95.25 178 THR A CA 1
ATOM 1390 C C . THR A 1 178 ? -18.229 8.199 5.824 1.00 95.25 178 THR A C 1
ATOM 1392 O O . THR A 1 178 ? -17.200 8.621 6.367 1.00 95.25 178 THR A O 1
ATOM 1395 N N . PRO A 1 179 ? -18.409 8.244 4.493 1.00 96.94 179 PRO A N 1
ATOM 1396 C CA . PRO A 1 179 ? -17.419 8.864 3.635 1.00 96.94 179 PRO A CA 1
ATOM 1397 C C . PRO A 1 179 ? -17.430 10.371 3.887 1.00 96.94 179 PRO A C 1
ATOM 1399 O O . PRO A 1 179 ? -18.487 11.002 3.888 1.00 96.94 179 PRO A O 1
ATOM 1402 N N . THR A 1 180 ? -16.257 10.956 4.109 1.00 97.06 180 THR A N 1
ATOM 1403 C CA . THR A 1 180 ? -16.104 12.414 4.199 1.00 97.06 180 THR A CA 1
ATOM 1404 C C . THR A 1 180 ? -16.100 13.052 2.820 1.00 97.06 180 THR A C 1
ATOM 1406 O O . THR A 1 180 ? -16.521 14.196 2.666 1.00 97.06 180 THR A O 1
ATOM 1409 N N . VAL A 1 181 ? -15.627 12.314 1.814 1.00 95.94 181 VAL A N 1
ATOM 1410 C CA . VAL A 1 181 ? -15.549 12.759 0.424 1.00 95.94 181 VAL A CA 1
ATOM 1411 C C . VAL A 1 181 ? -15.912 11.600 -0.491 1.00 95.94 181 VAL A C 1
ATOM 1413 O O . VAL A 1 181 ? -15.430 10.484 -0.311 1.00 95.94 181 VAL A O 1
ATOM 1416 N N . SER A 1 182 ? -16.699 11.896 -1.520 1.00 97.31 182 SER A N 1
ATOM 1417 C CA . SER A 1 182 ? -16.967 10.982 -2.627 1.00 97.31 182 SER A CA 1
ATOM 1418 C C . SER A 1 182 ? -16.742 11.718 -3.941 1.00 97.31 182 SER A C 1
ATOM 1420 O O . SER A 1 182 ? -17.482 12.652 -4.266 1.00 97.31 182 SER A O 1
ATOM 1422 N N . ARG A 1 183 ? -15.729 11.317 -4.711 1.00 96.31 183 ARG A N 1
ATOM 1423 C CA . ARG A 1 183 ? -15.353 11.986 -5.970 1.00 96.31 183 ARG A CA 1
ATOM 1424 C C . ARG A 1 183 ? -14.748 11.012 -6.969 1.00 96.31 183 ARG A C 1
ATOM 1426 O O . ARG A 1 183 ? -14.280 9.943 -6.590 1.00 96.31 183 ARG A O 1
ATOM 1433 N N . ASP A 1 184 ? -14.768 11.372 -8.244 1.00 96.19 184 ASP A N 1
ATOM 1434 C CA . ASP A 1 184 ? -13.976 10.649 -9.234 1.00 96.19 184 ASP A CA 1
ATOM 1435 C C . ASP A 1 184 ? -12.508 11.024 -9.051 1.00 96.19 184 ASP A C 1
ATOM 1437 O O . ASP A 1 184 ? -12.152 12.201 -9.045 1.00 96.19 184 ASP A O 1
ATOM 1441 N N . GLU A 1 185 ? -11.660 10.017 -8.865 1.00 93.38 185 GLU A N 1
ATOM 1442 C CA . GLU A 1 185 ? -10.217 10.204 -8.794 1.00 93.38 185 GLU A CA 1
ATOM 1443 C C . GLU A 1 185 ? -9.552 9.467 -9.948 1.00 93.38 185 GLU A C 1
ATOM 1445 O O . GLU A 1 185 ? -9.990 8.392 -10.364 1.00 93.38 185 GLU A O 1
ATOM 1450 N N . LEU A 1 186 ? -8.463 10.044 -10.445 1.00 92.94 186 LEU A N 1
ATOM 1451 C CA . LEU A 1 186 ? -7.561 9.404 -11.384 1.00 92.94 186 LEU A CA 1
ATOM 1452 C C . LEU A 1 186 ? -6.142 9.609 -10.878 1.00 92.94 186 LEU A C 1
ATOM 1454 O O . LEU A 1 186 ? -5.634 10.726 -10.853 1.00 92.94 186 LEU A O 1
ATOM 1458 N N . TRP A 1 187 ? -5.497 8.515 -10.509 1.00 92.12 187 TRP A N 1
ATOM 1459 C CA . TRP A 1 187 ? -4.070 8.489 -10.274 1.00 92.12 187 TRP A CA 1
ATOM 1460 C C . TRP A 1 187 ? -3.356 7.905 -11.490 1.00 92.12 187 TRP A C 1
ATOM 1462 O O . TRP A 1 187 ? -3.757 6.868 -12.025 1.00 92.12 187 TRP A O 1
ATOM 1472 N N . GLN A 1 188 ? -2.268 8.548 -11.905 1.00 91.75 188 GLN A N 1
ATOM 1473 C CA . GLN A 1 188 ? -1.342 8.013 -12.891 1.00 91.75 188 GLN A CA 1
ATOM 1474 C C . GLN A 1 188 ? 0.083 8.375 -12.490 1.00 91.75 188 GLN A C 1
ATOM 1476 O O . GLN A 1 188 ? 0.399 9.543 -12.297 1.00 91.75 188 GLN A O 1
ATOM 1481 N N . GLY A 1 189 ? 0.970 7.388 -12.417 1.00 91.44 189 GLY A N 1
ATOM 1482 C CA . GLY A 1 189 ? 2.342 7.658 -12.010 1.00 91.44 189 GLY A CA 1
ATOM 1483 C C . GLY A 1 189 ? 3.284 6.484 -12.183 1.00 91.44 189 GLY A C 1
ATOM 1484 O O . GLY A 1 189 ? 2.893 5.378 -12.568 1.00 91.44 189 GLY A O 1
ATOM 1485 N N . LYS A 1 190 ? 4.565 6.746 -11.918 1.00 94.06 190 LYS A N 1
ATOM 1486 C CA . LYS A 1 190 ? 5.590 5.703 -11.918 1.00 94.06 190 LYS A CA 1
ATOM 1487 C C . LYS A 1 190 ? 5.465 4.856 -10.653 1.00 94.06 190 LYS A C 1
ATOM 1489 O O . LYS A 1 190 ? 5.229 5.371 -9.563 1.00 94.06 190 LYS A O 1
ATOM 1494 N N . ILE A 1 191 ? 5.681 3.558 -10.814 1.00 93.50 191 ILE A N 1
ATOM 1495 C CA . ILE A 1 191 ? 5.886 2.601 -9.733 1.00 93.50 191 ILE A CA 1
ATOM 1496 C C . ILE A 1 191 ? 7.293 2.033 -9.886 1.00 93.50 191 ILE A C 1
ATOM 1498 O O . ILE A 1 191 ? 7.580 1.268 -10.811 1.00 93.50 191 ILE A O 1
ATOM 1502 N N . TYR A 1 192 ? 8.177 2.435 -8.983 1.00 93.00 192 TYR A N 1
ATOM 1503 C CA . TYR A 1 192 ? 9.555 1.981 -8.908 1.00 93.00 192 TYR A CA 1
ATOM 1504 C C . TYR A 1 192 ? 9.650 0.608 -8.247 1.00 93.00 192 TYR A C 1
ATOM 1506 O O . TYR A 1 192 ? 8.988 0.341 -7.248 1.00 93.00 192 TYR A O 1
ATOM 1514 N N . LEU A 1 193 ? 10.484 -0.268 -8.805 1.00 91.75 193 LEU A N 1
ATOM 1515 C CA . LEU A 1 193 ? 10.651 -1.641 -8.324 1.00 91.75 193 LEU A CA 1
ATOM 1516 C C . LEU A 1 193 ? 11.852 -1.777 -7.384 1.00 91.75 193 LEU A C 1
ATOM 1518 O O . LEU A 1 193 ? 12.858 -1.103 -7.593 1.00 91.75 193 LEU A O 1
ATOM 1522 N N . PRO A 1 194 ? 11.846 -2.704 -6.418 1.00 89.38 194 PRO A N 1
ATOM 1523 C CA . PRO A 1 194 ? 13.048 -3.009 -5.660 1.00 89.38 194 PRO A CA 1
ATOM 1524 C C . PRO A 1 194 ? 14.182 -3.489 -6.565 1.00 89.38 194 PRO A C 1
ATOM 1526 O O . PRO A 1 194 ? 13.978 -4.237 -7.527 1.00 89.38 194 PRO A O 1
ATOM 1529 N N . ARG A 1 195 ? 15.410 -3.063 -6.266 1.00 83.06 195 ARG A N 1
ATOM 1530 C CA . ARG A 1 195 ? 16.592 -3.541 -6.991 1.00 83.06 195 ARG A CA 1
ATOM 1531 C C . ARG A 1 195 ? 16.963 -4.917 -6.448 1.00 83.06 195 ARG A C 1
ATOM 1533 O O . ARG A 1 195 ? 17.236 -5.063 -5.265 1.00 83.06 195 ARG A O 1
ATOM 1540 N N . LEU A 1 196 ? 17.029 -5.915 -7.328 1.00 69.44 196 LEU A N 1
ATOM 1541 C CA . LEU A 1 196 ? 17.485 -7.262 -6.957 1.00 69.44 196 LEU A CA 1
ATOM 1542 C C . LEU A 1 196 ? 19.001 -7.326 -6.706 1.00 69.44 196 LEU A C 1
ATOM 1544 O O . LEU A 1 196 ? 19.480 -8.253 -6.065 1.00 69.44 196 LEU A O 1
ATOM 1548 N N . THR A 1 197 ? 19.765 -6.363 -7.230 1.00 64.25 197 THR A N 1
ATOM 1549 C CA . THR A 1 197 ? 21.230 -6.327 -7.133 1.00 64.25 197 THR A CA 1
ATOM 1550 C C . THR A 1 197 ? 21.714 -4.921 -6.808 1.00 64.25 197 THR A C 1
ATOM 1552 O O . THR A 1 197 ? 21.223 -3.957 -7.398 1.00 64.25 197 THR A O 1
ATOM 1555 N N . ALA A 1 198 ? 22.740 -4.815 -5.963 1.00 64.06 198 ALA A N 1
ATOM 1556 C CA . ALA A 1 198 ? 23.348 -3.548 -5.553 1.00 64.06 198 ALA A CA 1
ATOM 1557 C C . ALA A 1 198 ? 24.200 -2.852 -6.640 1.00 64.06 198 ALA A C 1
ATOM 1559 O O . ALA A 1 198 ? 24.784 -1.809 -6.363 1.00 64.06 198 ALA A O 1
ATOM 1560 N N . ASP A 1 199 ? 24.281 -3.386 -7.870 1.00 71.62 199 ASP A N 1
ATOM 1561 C CA . ASP A 1 199 ? 25.053 -2.776 -8.965 1.00 71.62 199 ASP A CA 1
ATOM 1562 C C . ASP A 1 199 ? 24.543 -1.361 -9.265 1.00 71.62 199 ASP A C 1
ATOM 1564 O O . ASP A 1 199 ? 23.514 -1.165 -9.916 1.00 71.62 199 ASP A O 1
ATOM 1568 N N . SER A 1 200 ? 25.269 -0.358 -8.779 1.00 63.66 200 SER A N 1
ATOM 1569 C CA . SER A 1 200 ? 24.909 1.059 -8.834 1.00 63.66 200 SER A CA 1
ATOM 1570 C C . SER A 1 200 ? 24.782 1.598 -10.257 1.00 63.66 200 SER A C 1
ATOM 1572 O O . SER A 1 200 ? 24.134 2.628 -10.444 1.00 63.66 200 SER A O 1
ATOM 1574 N N . ARG A 1 201 ? 25.316 0.894 -11.266 1.00 71.50 201 ARG A N 1
ATOM 1575 C CA . ARG A 1 201 ? 25.332 1.346 -12.664 1.00 71.50 201 ARG A CA 1
ATOM 1576 C C . ARG A 1 201 ? 23.996 1.179 -13.381 1.00 71.50 201 ARG A C 1
ATOM 1578 O O . ARG A 1 201 ? 23.678 1.980 -14.255 1.00 71.50 201 ARG A O 1
ATOM 1585 N N . LYS A 1 202 ? 23.186 0.177 -13.022 1.00 75.81 202 LYS A N 1
ATOM 1586 C CA . LYS A 1 202 ? 21.903 -0.068 -13.708 1.00 75.81 202 LYS A CA 1
ATOM 1587 C C . LYS A 1 202 ? 20.847 0.959 -13.305 1.00 75.81 202 LYS A C 1
ATOM 1589 O O . LYS A 1 202 ? 20.699 1.263 -12.123 1.00 75.81 202 LYS A O 1
ATOM 1594 N N . ALA A 1 203 ? 20.079 1.456 -14.271 1.00 81.44 203 ALA A N 1
ATOM 1595 C CA . ALA A 1 203 ? 18.951 2.336 -13.988 1.00 81.44 203 ALA A CA 1
ATOM 1596 C C . ALA A 1 203 ? 17.932 1.662 -13.048 1.00 81.44 203 ALA A C 1
ATOM 1598 O O . ALA A 1 203 ? 17.790 0.435 -13.019 1.00 81.44 203 ALA A O 1
ATOM 1599 N N . GLN A 1 204 ? 17.249 2.481 -12.250 1.00 88.12 204 GLN A N 1
ATOM 1600 C CA . GLN A 1 204 ? 16.165 2.040 -11.384 1.00 88.12 204 GLN A CA 1
ATOM 1601 C C . GLN A 1 204 ? 14.968 1.647 -12.261 1.00 88.12 204 GLN A C 1
ATOM 1603 O O . GLN A 1 204 ? 14.437 2.493 -12.975 1.00 88.12 204 GLN A O 1
ATOM 1608 N N . LYS A 1 205 ? 14.555 0.375 -12.211 1.00 90.38 205 LYS A N 1
ATOM 1609 C CA . LYS A 1 205 ? 13.412 -0.109 -12.995 1.00 90.38 205 LYS A CA 1
ATOM 1610 C C . LYS A 1 205 ? 12.104 0.461 -12.467 1.00 90.38 205 LYS A C 1
ATOM 1612 O O . LYS A 1 205 ? 11.932 0.573 -11.247 1.00 90.38 205 LYS A O 1
ATOM 1617 N N . TYR A 1 206 ? 11.180 0.740 -13.377 1.00 92.19 206 TYR A N 1
ATOM 1618 C CA . TYR A 1 206 ? 9.824 1.171 -13.046 1.00 92.19 206 TYR A CA 1
ATOM 1619 C C . TYR A 1 206 ? 8.817 0.738 -14.113 1.00 92.19 206 TYR A C 1
ATOM 1621 O O . TYR A 1 206 ? 9.179 0.263 -15.186 1.00 92.19 206 TYR A O 1
ATOM 1629 N N . PHE A 1 207 ? 7.534 0.908 -13.830 1.00 91.50 207 PHE A N 1
ATOM 1630 C CA . PHE A 1 207 ? 6.472 0.934 -14.835 1.00 91.50 207 PHE A CA 1
ATOM 1631 C C . PHE A 1 207 ? 5.527 2.098 -14.530 1.00 91.50 207 PHE A C 1
ATOM 1633 O O . PHE A 1 207 ? 5.589 2.667 -13.445 1.00 91.50 207 PHE A O 1
ATOM 1640 N N . VAL A 1 208 ? 4.680 2.478 -15.481 1.00 91.88 208 VAL A N 1
ATOM 1641 C CA . VAL A 1 208 ? 3.622 3.468 -15.260 1.00 91.88 208 VAL A CA 1
ATOM 1642 C C . VAL A 1 208 ? 2.319 2.726 -15.013 1.00 91.88 208 VAL A C 1
ATOM 1644 O O . VAL A 1 208 ? 1.966 1.811 -15.765 1.00 91.88 208 VAL A O 1
ATOM 1647 N N . ALA A 1 209 ? 1.622 3.112 -13.956 1.00 92.44 209 ALA A N 1
ATOM 1648 C CA . ALA A 1 209 ? 0.309 2.601 -13.614 1.00 92.44 209 ALA A CA 1
ATOM 1649 C C . ALA A 1 209 ? -0.721 3.726 -13.650 1.00 92.44 209 ALA A C 1
ATOM 1651 O O . ALA A 1 209 ? -0.383 4.902 -13.517 1.00 92.44 209 ALA A O 1
ATOM 1652 N N . LYS A 1 210 ? -1.971 3.336 -13.870 1.00 92.69 210 LYS A N 1
ATOM 1653 C CA . LYS A 1 210 ? -3.142 4.203 -13.863 1.00 92.69 210 LYS A CA 1
ATOM 1654 C C . LYS A 1 210 ? -4.226 3.504 -13.061 1.00 92.69 210 LYS A C 1
ATOM 1656 O O . LYS A 1 210 ? -4.496 2.330 -13.308 1.00 92.69 210 LYS A O 1
ATOM 1661 N N . LEU A 1 211 ? -4.843 4.220 -12.138 1.00 93.62 211 LEU A N 1
ATOM 1662 C CA . LEU A 1 211 ? -5.968 3.748 -11.347 1.00 93.62 211 LEU A CA 1
ATOM 1663 C C . LEU A 1 211 ? -6.980 4.879 -11.256 1.00 93.62 211 LEU A C 1
ATOM 1665 O O . LEU A 1 211 ? -6.634 5.971 -10.814 1.00 93.62 211 LEU A O 1
ATOM 1669 N N . GLY A 1 212 ? -8.215 4.638 -11.676 1.00 92.19 212 GLY A N 1
ATOM 1670 C CA . GLY A 1 212 ? -9.242 5.667 -11.588 1.00 92.19 212 GLY A CA 1
ATOM 1671 C C . GLY A 1 212 ? -10.647 5.119 -11.453 1.00 92.19 212 GLY A C 1
ATOM 1672 O O . GLY A 1 212 ? -10.908 3.968 -11.792 1.00 92.19 212 GLY A O 1
ATOM 1673 N N . GLY A 1 213 ? -11.541 5.957 -10.945 1.00 95.62 213 GLY A N 1
ATOM 1674 C CA . GLY A 1 213 ? -12.946 5.645 -10.714 1.00 95.62 213 GLY A CA 1
ATOM 1675 C C . GLY A 1 213 ? -13.515 6.431 -9.537 1.00 95.62 213 GLY A C 1
ATOM 1676 O O . GLY A 1 213 ? -12.789 7.139 -8.825 1.00 95.62 213 GLY A O 1
ATOM 1677 N N . ARG A 1 214 ? -14.822 6.272 -9.314 1.00 97.81 214 ARG A N 1
ATOM 1678 C CA . ARG A 1 214 ? -15.507 6.838 -8.152 1.00 97.81 214 ARG A CA 1
ATOM 1679 C C . ARG A 1 214 ? -14.866 6.297 -6.877 1.00 97.81 214 ARG A C 1
ATOM 1681 O O . ARG A 1 214 ? -14.774 5.083 -6.696 1.00 97.81 214 ARG A O 1
ATOM 1688 N N . THR A 1 215 ? -14.402 7.209 -6.033 1.00 98.06 215 THR A N 1
ATOM 1689 C CA . THR A 1 215 ? -13.678 6.917 -4.799 1.00 98.06 215 THR A CA 1
ATOM 1690 C C . THR A 1 215 ? -14.425 7.511 -3.623 1.00 98.06 215 THR A C 1
ATOM 1692 O O . THR A 1 215 ? -14.628 8.726 -3.572 1.00 98.06 215 THR A O 1
ATOM 1695 N N . ASP A 1 216 ? -14.780 6.651 -2.677 1.00 98.31 216 ASP A N 1
ATOM 1696 C CA . ASP A 1 216 ? -15.296 7.045 -1.374 1.00 98.31 216 ASP A CA 1
ATOM 1697 C C . ASP A 1 216 ? -14.139 7.037 -0.366 1.00 98.31 216 ASP A C 1
ATOM 1699 O O . ASP A 1 216 ? -13.413 6.045 -0.238 1.00 98.31 216 ASP A O 1
ATOM 1703 N N . ILE A 1 217 ? -13.931 8.166 0.312 1.00 97.81 217 ILE A N 1
ATOM 1704 C CA . ILE A 1 217 ? -12.838 8.380 1.263 1.00 97.81 217 ILE A CA 1
ATOM 1705 C C . ILE A 1 217 ? -13.423 8.449 2.668 1.00 97.81 217 ILE A C 1
ATOM 1707 O O . ILE A 1 217 ? -14.301 9.270 2.933 1.00 97.81 217 ILE A O 1
ATOM 1711 N N . TYR A 1 218 ? -12.917 7.612 3.571 1.00 98.19 218 TYR A N 1
ATOM 1712 C CA . TYR A 1 218 ? -13.365 7.547 4.961 1.00 98.19 218 TYR A CA 1
ATOM 1713 C C . TYR A 1 218 ? -12.185 7.834 5.889 1.00 98.19 218 TYR A C 1
ATOM 1715 O O . TYR A 1 218 ? -11.109 7.270 5.685 1.00 98.19 218 TYR A O 1
ATOM 1723 N N . PRO A 1 219 ? -12.347 8.654 6.936 1.00 97.75 219 PRO A N 1
ATOM 1724 C CA . PRO A 1 219 ? -11.294 8.850 7.921 1.00 97.75 219 PRO A CA 1
ATOM 1725 C C . PRO A 1 219 ? -11.025 7.537 8.663 1.00 97.75 219 PRO A C 1
ATOM 1727 O O . PRO A 1 219 ? -11.959 6.831 9.045 1.00 97.75 219 PRO A O 1
ATOM 1730 N N . TYR A 1 220 ? -9.751 7.217 8.888 1.00 97.81 220 TYR A N 1
ATOM 1731 C CA . TYR A 1 220 ? -9.379 6.083 9.730 1.00 97.81 220 TYR A CA 1
ATOM 1732 C C . TYR A 1 220 ? -9.620 6.440 11.198 1.00 97.81 220 TYR A C 1
ATOM 1734 O O . TYR A 1 220 ? -9.191 7.497 11.668 1.00 97.81 220 TYR A O 1
ATOM 1742 N N . SER A 1 221 ? -10.277 5.553 11.941 1.00 97.81 221 SER A N 1
ATOM 1743 C CA . SER A 1 221 ? -10.512 5.712 13.376 1.00 97.81 221 SER A CA 1
ATOM 1744 C C . SER A 1 221 ? -9.647 4.734 14.165 1.00 97.81 221 SER A C 1
ATOM 1746 O O . SER A 1 221 ? -10.020 3.571 14.287 1.00 97.81 221 SER A O 1
ATOM 1748 N N . PRO A 1 222 ? -8.548 5.169 14.813 1.00 96.00 222 PRO A N 1
ATOM 1749 C CA . PRO A 1 222 ? -7.704 4.269 15.605 1.00 96.00 222 PRO A CA 1
ATOM 1750 C C . PRO A 1 222 ? -8.427 3.563 16.758 1.00 96.00 222 PRO A C 1
ATOM 1752 O O . PRO A 1 222 ? -7.913 2.583 17.286 1.00 96.00 222 PRO A O 1
ATOM 1755 N N . LYS A 1 223 ? -9.586 4.085 17.183 1.00 97.00 223 LYS A N 1
ATOM 1756 C CA . LYS A 1 223 ? -10.397 3.508 18.262 1.00 97.00 223 LYS A CA 1
ATOM 1757 C C . LYS A 1 223 ? -11.395 2.460 17.771 1.00 97.00 223 LYS A C 1
ATOM 1759 O O . LYS A 1 223 ? -11.724 1.565 18.539 1.00 97.00 223 LYS A O 1
ATOM 1764 N N . ASN A 1 224 ? -11.895 2.603 16.543 1.00 97.81 224 ASN A N 1
ATOM 1765 C CA . ASN A 1 224 ? -13.024 1.809 16.046 1.00 97.81 224 ASN A CA 1
ATOM 1766 C C . ASN A 1 224 ? -12.646 0.907 14.866 1.00 97.81 224 ASN A C 1
ATOM 1768 O O . ASN A 1 224 ? -13.296 -0.113 14.652 1.00 97.81 224 ASN A O 1
ATOM 1772 N N . ASP A 1 225 ? -11.622 1.278 14.103 1.00 98.44 225 ASP A N 1
ATOM 1773 C CA . ASP A 1 225 ? -11.066 0.439 13.052 1.00 98.44 225 ASP A CA 1
ATOM 1774 C C . ASP A 1 225 ? -10.109 -0.575 13.676 1.00 98.44 225 ASP A C 1
ATOM 1776 O O . ASP A 1 225 ? -9.476 -0.322 14.706 1.00 98.44 225 ASP A O 1
ATOM 1780 N N . THR A 1 226 ? -9.969 -1.728 13.032 1.00 98.25 226 THR A N 1
ATOM 1781 C CA . THR A 1 226 ? -9.008 -2.745 13.461 1.00 98.25 226 THR A CA 1
ATOM 1782 C C . THR A 1 226 ? -7.873 -2.839 12.459 1.00 98.25 226 THR A C 1
ATOM 1784 O O . THR A 1 226 ? -8.099 -2.862 11.252 1.00 98.25 226 THR A O 1
ATOM 1787 N N . LEU A 1 227 ? -6.644 -2.922 12.966 1.00 98.50 227 LEU A N 1
ATOM 1788 C CA . LEU A 1 227 ? -5.445 -3.186 12.182 1.00 98.50 227 LEU A CA 1
ATOM 1789 C C . LEU A 1 227 ? -4.607 -4.228 12.917 1.00 98.50 227 LEU A C 1
ATOM 1791 O O . LEU A 1 227 ? -4.194 -4.026 14.057 1.00 98.50 227 LEU A O 1
ATOM 1795 N N . GLN A 1 228 ? -4.351 -5.346 12.252 1.00 98.50 228 GLN A N 1
ATOM 1796 C CA . GLN A 1 228 ? -3.519 -6.432 12.744 1.00 98.50 228 GLN A CA 1
ATOM 1797 C C . GLN A 1 228 ? -2.422 -6.723 11.728 1.00 98.50 228 GLN A C 1
ATOM 1799 O O . GLN A 1 228 ? -2.691 -6.989 10.556 1.00 98.50 228 GLN A O 1
ATOM 1804 N N . ILE A 1 229 ? -1.176 -6.702 12.197 1.00 98.31 229 ILE A N 1
ATOM 1805 C CA . ILE A 1 229 ? 0.010 -7.009 11.401 1.00 98.31 229 ILE A CA 1
ATOM 1806 C C . ILE A 1 229 ? 0.825 -8.036 12.176 1.00 98.31 229 ILE A C 1
ATOM 1808 O O . ILE A 1 229 ? 1.170 -7.822 13.335 1.00 98.31 229 ILE A O 1
ATOM 1812 N N . SER A 1 230 ? 1.126 -9.160 11.538 1.00 97.69 230 SER A N 1
ATOM 1813 C CA . SER A 1 230 ? 1.962 -10.218 12.093 1.00 97.69 230 SER A CA 1
ATOM 1814 C C . SER A 1 230 ? 3.259 -10.318 11.307 1.00 97.69 230 SER A C 1
ATOM 1816 O O . SER A 1 230 ? 3.247 -10.497 10.090 1.00 97.69 230 SER A O 1
ATOM 1818 N N . ALA A 1 231 ? 4.390 -10.270 12.007 1.00 94.81 231 ALA A N 1
ATOM 1819 C CA . ALA A 1 231 ? 5.673 -10.588 11.402 1.00 94.81 231 ALA A CA 1
ATOM 1820 C C . ALA A 1 231 ? 5.695 -12.049 10.916 1.00 94.81 231 ALA A C 1
ATOM 1822 O O . ALA A 1 231 ? 5.122 -12.957 11.537 1.00 94.81 231 ALA A O 1
ATOM 1823 N N . ARG A 1 232 ? 6.359 -12.282 9.781 1.00 91.56 232 ARG A N 1
ATOM 1824 C CA . ARG A 1 232 ? 6.495 -13.609 9.171 1.00 91.56 232 ARG A CA 1
ATOM 1825 C C . ARG A 1 232 ? 7.903 -13.810 8.635 1.00 91.56 232 ARG A C 1
ATOM 1827 O O . ARG A 1 232 ? 8.425 -12.988 7.879 1.00 91.56 232 ARG A O 1
ATOM 1834 N N . ASN A 1 233 ? 8.487 -14.954 8.974 1.00 85.25 233 ASN A N 1
ATOM 1835 C CA . ASN A 1 233 ? 9.755 -15.384 8.398 1.00 85.25 233 ASN A CA 1
ATOM 1836 C C . ASN A 1 233 ? 9.600 -15.527 6.876 1.00 85.25 233 ASN A C 1
ATOM 1838 O O . ASN A 1 233 ? 8.656 -16.148 6.393 1.00 85.25 233 ASN A O 1
ATOM 1842 N N . GLY A 1 234 ? 10.513 -14.921 6.115 1.00 85.06 234 GLY A N 1
ATOM 1843 C CA . GLY A 1 234 ? 10.459 -14.899 4.649 1.00 85.06 234 GLY A CA 1
ATOM 1844 C C . GLY A 1 234 ? 9.592 -13.790 4.041 1.00 85.06 234 GLY A C 1
ATOM 1845 O O . GLY A 1 234 ? 9.590 -13.645 2.821 1.00 85.06 234 GLY A O 1
ATOM 1846 N N . GLN A 1 235 ? 8.904 -12.982 4.856 1.00 90.12 235 GLN A N 1
ATOM 1847 C CA . GLN A 1 235 ? 8.180 -11.788 4.405 1.00 90.12 235 GLN A CA 1
ATOM 1848 C C . GLN A 1 235 ? 8.522 -10.584 5.294 1.00 90.12 235 GLN A C 1
ATOM 1850 O O . GLN A 1 235 ? 7.692 -10.123 6.082 1.00 90.12 235 GLN A O 1
ATOM 1855 N N . PRO A 1 236 ? 9.759 -10.061 5.181 1.00 93.56 236 PRO A N 1
ATOM 1856 C CA . PRO A 1 236 ? 10.271 -9.038 6.090 1.00 93.56 236 PRO A CA 1
ATOM 1857 C C . PRO A 1 236 ? 9.491 -7.719 6.021 1.00 93.56 236 PRO A C 1
ATOM 1859 O O . PRO A 1 236 ? 9.542 -6.944 6.968 1.00 93.56 236 PRO A O 1
ATOM 1862 N N . VAL A 1 237 ? 8.714 -7.480 4.956 1.00 95.31 237 VAL A N 1
ATOM 1863 C CA . VAL A 1 237 ? 7.914 -6.257 4.818 1.00 95.31 237 VAL A CA 1
ATOM 1864 C C . VAL A 1 237 ? 6.963 -6.021 5.993 1.00 95.31 237 VAL A C 1
ATOM 1866 O O . VAL A 1 237 ? 6.809 -4.884 6.417 1.00 95.31 237 VAL A O 1
ATOM 1869 N N . PHE A 1 238 ? 6.364 -7.065 6.571 1.00 97.25 238 PHE A N 1
ATOM 1870 C CA . PHE A 1 238 ? 5.429 -6.886 7.688 1.00 97.25 238 PHE A CA 1
ATOM 1871 C C . PHE A 1 238 ? 6.149 -6.512 8.980 1.00 97.25 238 PHE A C 1
ATOM 1873 O O . PHE A 1 238 ? 5.629 -5.722 9.762 1.00 97.25 238 PHE A O 1
ATOM 1880 N N . GLN A 1 239 ? 7.377 -7.005 9.156 1.00 97.69 239 GLN A N 1
ATOM 1881 C CA . GLN A 1 239 ? 8.260 -6.531 10.216 1.00 97.69 239 GLN A CA 1
ATOM 1882 C C . GLN A 1 239 ? 8.630 -5.058 9.987 1.00 97.69 239 GLN A C 1
ATOM 1884 O O . GLN A 1 239 ? 8.603 -4.273 10.928 1.00 97.69 239 GLN A O 1
ATOM 1889 N N . TRP A 1 240 ? 8.892 -4.650 8.740 1.00 97.81 240 TRP A N 1
ATOM 1890 C CA . TRP A 1 240 ? 9.186 -3.249 8.421 1.00 97.81 240 TRP A CA 1
ATOM 1891 C C . TRP A 1 240 ? 8.013 -2.318 8.723 1.00 97.81 240 TRP A C 1
ATOM 1893 O O . TRP A 1 240 ? 8.221 -1.247 9.284 1.00 97.81 240 TRP A O 1
ATOM 1903 N N . LEU A 1 241 ? 6.780 -2.728 8.409 1.00 98.25 241 LEU A N 1
ATOM 1904 C CA . LEU A 1 241 ? 5.585 -1.954 8.753 1.00 98.25 241 LEU A CA 1
ATOM 1905 C C . LEU A 1 241 ? 5.471 -1.745 10.272 1.00 98.25 241 LEU A C 1
ATOM 1907 O O . LEU A 1 241 ? 5.253 -0.614 10.709 1.00 98.25 241 LEU A O 1
ATOM 1911 N N . LEU A 1 242 ? 5.687 -2.801 11.066 1.00 98.31 242 LEU A N 1
ATOM 1912 C CA . LEU A 1 242 ? 5.676 -2.735 12.533 1.00 98.31 242 LEU A CA 1
ATOM 1913 C C . LEU A 1 242 ? 6.779 -1.814 13.081 1.00 98.31 242 LEU A C 1
ATOM 1915 O O . LEU A 1 242 ? 6.496 -0.919 13.874 1.00 98.31 242 LEU A O 1
ATOM 1919 N N . GLU A 1 243 ? 8.023 -1.990 12.633 1.00 98.38 243 GLU A N 1
ATOM 1920 C CA . GLU A 1 243 ? 9.173 -1.182 13.072 1.00 98.38 243 GLU A CA 1
ATOM 1921 C C . GLU A 1 243 ? 9.041 0.292 12.682 1.00 98.38 243 GLU A C 1
ATOM 1923 O O . GLU A 1 243 ? 9.440 1.174 13.441 1.00 98.38 243 GLU A O 1
ATOM 1928 N N . SER A 1 244 ? 8.424 0.564 11.530 1.00 98.50 244 SER A N 1
ATOM 1929 C CA . SER A 1 244 ? 8.141 1.922 11.066 1.00 98.50 244 SER A CA 1
ATOM 1930 C C . SER A 1 244 ? 6.966 2.589 11.790 1.00 98.50 244 SER A C 1
ATOM 1932 O O . SER A 1 244 ? 6.630 3.726 11.468 1.00 98.50 244 SER A O 1
ATOM 1934 N N . LYS A 1 245 ? 6.346 1.910 12.769 1.00 98.25 245 LYS A N 1
ATOM 1935 C CA . LYS A 1 245 ? 5.213 2.415 13.560 1.00 98.25 245 LYS A CA 1
ATOM 1936 C C . LYS A 1 245 ? 4.055 2.884 12.672 1.00 98.25 245 LYS A C 1
ATOM 1938 O O . LYS A 1 245 ? 3.576 4.005 12.824 1.00 98.25 245 LYS A O 1
ATOM 1943 N N . LEU A 1 246 ? 3.645 2.034 11.730 1.00 98.31 246 LEU A N 1
ATOM 1944 C CA . LEU A 1 246 ? 2.546 2.314 10.806 1.00 98.31 246 LEU A CA 1
ATOM 1945 C C . LEU A 1 246 ? 1.260 2.716 11.555 1.00 98.31 246 LEU A C 1
ATOM 1947 O O . LEU A 1 246 ? 0.814 1.996 12.448 1.00 98.31 246 LEU A O 1
ATOM 1951 N N . VAL A 1 247 ? 0.628 3.814 11.137 1.00 98.06 247 VAL A N 1
ATOM 1952 C CA . VAL A 1 247 ? -0.674 4.275 11.645 1.00 98.06 247 VAL A CA 1
ATOM 1953 C C . VAL A 1 247 ? -1.597 4.605 10.473 1.00 98.06 247 VAL A C 1
ATOM 1955 O O . VAL A 1 247 ? -1.223 5.370 9.588 1.00 98.06 247 VAL A O 1
ATOM 1958 N N . GLY A 1 248 ? -2.809 4.045 10.461 1.00 97.69 248 GLY A N 1
ATOM 1959 C CA . GLY A 1 248 ? -3.820 4.353 9.444 1.00 97.69 248 GLY A CA 1
ATOM 1960 C C . GLY A 1 248 ? -4.274 5.817 9.485 1.00 97.69 248 GLY A C 1
ATOM 1961 O O . GLY A 1 248 ? -4.333 6.428 10.553 1.00 97.69 248 GLY A O 1
ATOM 1962 N N . LYS A 1 249 ? -4.601 6.382 8.319 1.00 97.25 249 LYS A N 1
ATOM 1963 C CA . LYS A 1 249 ? -5.063 7.773 8.161 1.00 97.25 249 LYS A CA 1
ATOM 1964 C C . LYS A 1 249 ? -6.425 7.870 7.512 1.00 97.25 249 LYS A C 1
ATOM 1966 O O . LYS A 1 249 ? -7.303 8.560 8.022 1.00 97.25 249 LYS A O 1
ATOM 1971 N N . GLU A 1 250 ? -6.605 7.157 6.415 1.00 97.81 250 GLU A N 1
ATOM 1972 C CA . GLU A 1 250 ? -7.867 7.125 5.696 1.00 97.81 250 GLU A CA 1
ATOM 1973 C C . GLU A 1 250 ? -7.998 5.831 4.908 1.00 97.81 250 GLU A C 1
ATOM 1975 O O . GLU A 1 250 ? -7.017 5.187 4.527 1.00 97.81 250 GLU A O 1
ATOM 1980 N N . TRP A 1 251 ? -9.243 5.482 4.650 1.00 98.44 251 TRP A N 1
ATOM 1981 C CA . TRP A 1 251 ? -9.636 4.458 3.713 1.00 98.44 251 TRP A CA 1
ATOM 1982 C C . TRP A 1 251 ? -9.997 5.101 2.389 1.00 98.44 251 TRP A C 1
ATOM 1984 O O . TRP A 1 251 ? -10.629 6.157 2.357 1.00 98.44 251 TRP A O 1
ATOM 1994 N N . ARG A 1 252 ? -9.672 4.418 1.298 1.00 98.38 252 ARG A N 1
ATOM 1995 C CA . ARG A 1 252 ? -10.184 4.725 -0.034 1.00 98.38 252 ARG A CA 1
ATOM 1996 C C . ARG A 1 252 ? -10.831 3.475 -0.597 1.00 98.38 252 ARG A C 1
ATOM 1998 O O . ARG A 1 252 ? -10.183 2.433 -0.684 1.00 98.38 252 ARG A O 1
ATOM 2005 N N . VAL A 1 253 ? -12.103 3.579 -0.957 1.00 98.44 253 VAL A N 1
ATOM 2006 C CA . VAL A 1 253 ? -12.894 2.465 -1.483 1.00 98.44 253 VAL A CA 1
ATOM 2007 C C . VAL A 1 253 ? -13.341 2.803 -2.897 1.00 98.44 253 VAL A C 1
ATOM 2009 O O . VAL A 1 253 ? -13.886 3.879 -3.146 1.00 98.44 253 VAL A O 1
ATOM 2012 N N . ARG A 1 254 ? -13.094 1.884 -3.834 1.00 98.00 254 ARG A N 1
ATOM 2013 C CA . ARG A 1 254 ? -13.538 1.988 -5.228 1.00 98.00 254 ARG A CA 1
ATOM 2014 C C . ARG A 1 254 ? -14.225 0.693 -5.625 1.00 98.00 254 ARG A C 1
ATOM 2016 O O . ARG A 1 254 ? -13.565 -0.319 -5.837 1.00 98.00 254 ARG A O 1
ATOM 2023 N N . SER A 1 255 ? -15.544 0.711 -5.773 1.00 97.69 255 SER A N 1
ATOM 2024 C CA . SER A 1 255 ? -16.300 -0.498 -6.145 1.00 97.69 255 SER A CA 1
ATOM 2025 C C . SER A 1 255 ? -16.274 -0.794 -7.651 1.00 97.69 255 SER A C 1
ATOM 2027 O O . SER A 1 255 ? -16.633 -1.892 -8.076 1.00 97.69 255 SER A O 1
ATOM 2029 N N . ASN A 1 256 ? -15.878 0.188 -8.469 1.00 97.12 256 ASN A N 1
ATOM 2030 C CA . ASN A 1 256 ? -15.834 0.084 -9.926 1.00 97.12 256 ASN A CA 1
ATOM 2031 C C . ASN A 1 256 ? -14.729 0.977 -10.517 1.00 97.12 256 ASN A C 1
ATOM 2033 O O . ASN A 1 256 ? -14.993 2.038 -11.082 1.00 97.12 256 ASN A O 1
ATOM 2037 N N . ALA A 1 257 ? -13.481 0.561 -10.334 1.00 95.31 257 ALA A N 1
ATOM 2038 C CA . ALA A 1 257 ? -12.300 1.226 -10.858 1.00 95.31 257 ALA A CA 1
ATOM 2039 C C . ALA A 1 257 ? -11.827 0.627 -12.192 1.00 95.31 257 ALA A C 1
ATOM 2041 O O . ALA A 1 257 ? -12.140 -0.510 -12.558 1.00 95.31 257 ALA A O 1
ATOM 2042 N N . VAL A 1 258 ? -10.996 1.401 -12.881 1.00 93.69 258 VAL A N 1
ATOM 2043 C CA . VAL A 1 258 ? -10.176 0.991 -14.018 1.00 93.69 258 VAL A CA 1
ATOM 2044 C C . VAL A 1 258 ? -8.725 0.973 -13.563 1.00 93.69 258 VAL A C 1
ATOM 2046 O O . VAL A 1 258 ? -8.222 1.980 -13.064 1.00 93.69 258 VAL A O 1
ATOM 2049 N N . HIS A 1 259 ? -8.039 -0.149 -13.769 1.00 92.81 259 HIS A N 1
ATOM 2050 C CA . HIS A 1 259 ? -6.614 -0.288 -13.484 1.00 92.81 259 HIS A CA 1
ATOM 2051 C C . HIS A 1 259 ? -5.847 -0.593 -14.770 1.00 92.81 259 HIS A C 1
ATOM 2053 O O . HIS A 1 259 ? -6.211 -1.502 -15.514 1.00 92.81 259 HIS A O 1
ATOM 2059 N N . ALA A 1 260 ? -4.764 0.132 -15.038 1.00 90.69 260 ALA A N 1
ATOM 2060 C CA . ALA A 1 260 ? -3.928 -0.094 -16.208 1.00 90.69 260 ALA A CA 1
ATOM 2061 C C . ALA A 1 260 ? -2.440 -0.041 -15.872 1.00 90.69 260 ALA A C 1
ATOM 2063 O O . ALA A 1 260 ? -2.003 0.672 -14.970 1.00 90.69 260 ALA A O 1
ATOM 2064 N N . ARG A 1 261 ? -1.645 -0.779 -16.647 1.00 89.75 261 ARG A N 1
ATOM 2065 C CA . ARG A 1 261 ? -0.193 -0.880 -16.490 1.00 89.75 261 ARG A CA 1
ATOM 2066 C C . ARG A 1 261 ? 0.523 -0.824 -17.840 1.00 89.75 261 ARG A C 1
ATOM 2068 O O . ARG A 1 261 ? 0.116 -1.451 -18.822 1.00 89.75 261 ARG A O 1
ATOM 2075 N N . SER A 1 262 ? 1.612 -0.064 -17.893 1.00 89.00 262 SER A N 1
ATOM 2076 C CA . SER A 1 262 ? 2.553 -0.067 -19.014 1.00 89.00 262 SER A CA 1
ATOM 2077 C C . SER A 1 262 ? 3.533 -1.240 -18.923 1.00 89.00 262 SER A C 1
ATOM 2079 O O . SER A 1 262 ? 3.633 -1.928 -17.909 1.00 89.00 262 SER A O 1
ATOM 2081 N N . LYS A 1 263 ? 4.356 -1.424 -19.960 1.00 86.50 263 LYS A N 1
ATOM 2082 C CA . LYS A 1 263 ? 5.573 -2.237 -19.818 1.00 86.50 263 LYS A CA 1
ATOM 2083 C C . LYS A 1 263 ? 6.509 -1.641 -18.755 1.00 86.50 263 LYS A C 1
ATOM 2085 O O . LYS A 1 263 ? 6.384 -0.464 -18.409 1.00 86.50 263 LYS A O 1
ATOM 2090 N N . SER A 1 264 ? 7.465 -2.439 -18.295 1.00 86.50 264 SER A N 1
ATOM 2091 C CA . SER A 1 264 ? 8.575 -1.947 -17.478 1.00 86.50 264 SER A CA 1
ATOM 2092 C C . SER A 1 264 ? 9.623 -1.221 -18.332 1.00 86.50 264 SER A C 1
ATOM 2094 O O . SER A 1 264 ? 9.844 -1.597 -19.489 1.00 86.50 264 SER A O 1
ATOM 2096 N N . TYR A 1 265 ? 10.254 -0.206 -17.745 1.00 87.06 265 TYR A N 1
ATOM 2097 C CA . TYR A 1 265 ? 11.347 0.600 -18.293 1.00 87.06 265 TYR A CA 1
ATOM 2098 C C . TYR A 1 265 ? 12.606 0.442 -17.434 1.00 87.06 265 TYR A C 1
ATOM 2100 O O . TYR A 1 265 ? 12.469 0.222 -16.203 1.00 87.06 265 TYR A O 1
#